Protein 3ERX (pdb70)

Secondary structure (DSSP, 8-state):
-EEEEEEEEEETTEEEEEESSEEEE-TTEEEEEEESSTT---EE-TTSS-TTPPP-BPPTT--EEEEE-S-EEEEEE-GGGTTTT-EEEEEESSS-TTHHHHHH----HHHHHHHHHHHTT--/-EEEEEEEEEETTEEEEEESSEEEE-TTEEEEEE-SSSS---EE-TTS--TTPPP-BPPTTS-EEEEE-S-EEEEEE-TTTTTTT-EEEEEESSS-TTHHHHHH----HHHHHHHHHHHTT--

Radius of gyration: 17.87 Å; Cα contacts (8 Å, |Δi|>4): 656; chains: 2; bounding box: 42×33×46 Å

CATH classification: 2.60.40.420

Foldseek 3Di:
DEEEWEFDCADPVGGGEIVVQEAEAAAFYKYKYAYPDWDWWKWWPVLFDDPPDDTDTDDTHDIDIDHRRDAAKIKMATVVCQLVQHIGIYGYDADHPCLVSLLDPDGHPSVNVSSVVRSVPHD/DEAEWEQDCADPVGGGEIVVQEAEAAAFYKYKYADPDWDWWKWWPVLFDDPPDDTDTDDTRDMDIDHHHDFAKTKIATVVCQLVQHIGIYGYDADHPCLVSLQPPDGHPSVNVSSVVRSVPHD

B-factor: mean 14.03, std 8.59, range [5.2, 58.55]

Organism: Paracoccus pantotrophus (NCBI:txid82367)

Sequence (246 aa):
ATHEVHMMLNKKGESGAMVFEPAFVRAEPGDVIINFVPTDKSHNVEAIKEEILPEGVESSFKSKKINESYTLTVTEPGLYGVKCTPHFGMMGMVGLVQVGDAPENLDAAKKTAKMPKKKARERMDAELAQVNATHEVHMLNKKGESGAMVFEPAFVRAEPGDVINFVPTDKKSHNVEAIKKEILPEGVESFKSKINEESYTLTVTEPGLYGVKCTPHFGMGMVGLVQVGDAPENLDAAKTAKKMPKKKKARERMDAELAQVN

Solvent-accessible surface area: 11509 Å² total; per-residue (Å²): 96,93,20,78,4,70,1,24,58,137,21,44,30,12,34,36,8,2,44,51,36,13,1,44,2,89,68,49,11,36,0,32,1,38,31,75,48,167,45,0,2,0,22,1,8,141,113,0,23,13,162,78,34,146,48,19,130,11,141,81,79,84,68,59,84,14,75,0,85,67,77,6,0,2,0,1,42,0,52,75,20,37,49,93,0,0,4,2,2,2,0,0,6,105,76,18,177,24,55,107,42,0,103,102,8,187,31,47,159,91,0,44,81,26,0,72,10,10,9,56,44,36,99,94,103,21,84,4,61,0,23,67,117,13,38,31,14,58,44,8,2,45,51,33,11,2,56,2,88,71,54,11,39,0,45,2,42,40,69,40,151,47,0,2,0,23,1,8,142,125,0,24,11,141,80,34,150,55,20,131,12,160,76,57,99,74,58,72,9,78,0,86,68,75,3,0,1,0,2,40,0,53,68,16,39,47,104,1,0,4,2,2,2,0,0,6,104,80,21,148,20,52,102,40,0,109,104,11,196,32,49,169,95,0,43,89,27,0,72,9,10,17,59,41,34,100

InterPro domains:
  IPR000923 Blue (type 1) copper domain [PF00127] (28-114)
  IPR001235 Blue (type 1) copper protein, plastocyanin-type [PR00156] (46-59)
  IPR001235 Blue (type 1) copper protein, plastocyanin-type [PR00156] (60-75)
  IPR001235 Blue (type 1) copper protein, plastocyanin-type [PR00156] (92-106)
  IPR002386 Amicyanin/Pseudoazurin [PR00155] (24-39)
  IPR002386 Amicyanin/Pseudoazurin [PR00155] (40-59)
  IPR002386 Amicyanin/Pseudoazurin [PR00155] (60-75)
  IPR002386 Amicyanin/Pseudoazurin [PR00155] (81-96)
  IPR002386 Amicyanin/Pseudoazurin [PR00155] (97-112)
  IPR008972 Cupredoxin [G3DSA:2.60.40.420] (23-145)
  IPR008972 Cupredoxin [SSF49503] (24-139)
  IPR012745 Pseudoazurin [TIGR02375] (29-144)
  IPR012745 Pseudoazurin [cd04218] (24-141)
  IPR028871 Blue (type 1) copper protein, binding site [PS00196] (94-108)

Structure (mmCIF, N/CA/C/O backbone):
data_3ERX
#
_entry.id   3ERX
#
_cell.length_a   108.823
_cell.length_b   56.993
_cell.length_c   67.982
_cell.angle_alpha   90.00
_cell.angle_beta   126.22
_cell.angle_gamma   90.00
#
_symmetry.space_group_name_H-M   'C 1 2 1'
#
loop_
_entity.id
_entity.type
_entity.pdbx_description
1 polymer Pseudoazurin
2 non-polymer 'COPPER (II) ION'
3 non-polymer 'SULFATE ION'
4 water water
#
loop_
_atom_site.group_PDB
_atom_site.id
_atom_site.type_symbol
_atom_site.label_atom_id
_atom_site.label_alt_id
_atom_site.label_comp_id
_atom_site.label_asym_id
_atom_site.label_entity_id
_atom_site.label_seq_id
_atom_site.pdbx_PDB_ins_code
_atom_site.Cartn_x
_atom_site.Cartn_y
_atom_site.Cartn_z
_atom_site.occupancy
_atom_site.B_iso_or_equiv
_atom_site.auth_seq_id
_atom_site.auth_comp_id
_atom_site.auth_asym_id
_atom_site.auth_atom_id
_atom_site.pdbx_PDB_model_num
ATOM 1 N N . ALA A 1 1 ? -9.953 14.501 22.228 1.00 11.99 1 ALA A N 1
ATOM 2 C CA . ALA A 1 1 ? -10.912 15.499 22.774 1.00 11.14 1 ALA A CA 1
ATOM 3 C C . ALA A 1 1 ? -10.521 16.897 22.335 1.00 10.75 1 ALA A C 1
ATOM 4 O O . ALA A 1 1 ? -9.351 17.175 22.090 1.00 10.84 1 ALA A O 1
ATOM 6 N N . THR A 1 2 ? -11.522 17.772 22.236 1.00 9.99 2 THR A N 1
ATOM 7 C CA . THR A 1 2 ? -11.319 19.158 21.838 1.00 9.77 2 THR A CA 1
ATOM 8 C C . THR A 1 2 ? -11.646 20.093 23.003 1.00 9.76 2 THR A C 1
ATOM 9 O O . THR A 1 2 ? -12.596 19.861 23.755 1.00 11.10 2 THR A O 1
ATOM 13 N N . HIS A 1 3 ? -10.836 21.135 23.155 1.00 8.77 3 HIS A N 1
ATOM 14 C CA . HIS A 1 3 ? -10.940 22.075 24.270 1.00 8.52 3 HIS A CA 1
ATOM 15 C C . HIS A 1 3 ? -11.017 23.477 23.699 1.00 9.24 3 HIS A C 1
ATOM 16 O O . HIS A 1 3 ? -10.455 23.724 22.637 1.00 10.62 3 HIS A O 1
ATOM 23 N N . GLU A 1 4 ? -11.708 24.384 24.390 1.00 8.89 4 GLU A N 1
ATOM 24 C CA . GLU A 1 4 ? -11.781 25.785 23.956 1.00 8.68 4 GLU A CA 1
ATOM 25 C C . GLU A 1 4 ? -11.245 26.749 25.007 1.00 8.46 4 GLU A C 1
ATOM 26 O O . GLU A 1 4 ? -11.585 26.669 26.191 1.00 8.08 4 GLU A O 1
ATOM 32 N N . VAL A 1 5 ? -10.419 27.676 24.543 1.00 7.89 5 VAL A N 1
ATOM 33 C CA . VAL A 1 5 ? -9.920 28.761 25.376 1.00 7.57 5 VAL A CA 1
ATOM 34 C C . VAL A 1 5 ? -10.350 30.085 24.735 1.00 7.40 5 VAL A C 1
ATOM 35 O O . VAL A 1 5 ? -10.108 30.299 23.551 1.00 7.94 5 VAL A O 1
ATOM 39 N N . HIS A 1 6 ? -10.992 30.957 25.509 1.00 7.24 6 HIS A N 1
ATOM 40 C CA . HIS A 1 6 ? -11.393 32.274 25.018 1.00 8.08 6 HIS A CA 1
ATOM 41 C C . HIS A 1 6 ? -10.347 33.345 25.311 1.00 7.14 6 HIS A C 1
ATOM 42 O O . HIS A 1 6 ? -9.685 33.304 26.356 1.00 6.85 6 HIS A O 1
ATOM 49 N N . MET A 1 7 ? -10.197 34.283 24.372 1.00 7.54 7 MET A N 1
ATOM 50 C CA A MET A 1 7 ? -9.388 35.488 24.611 0.50 8.11 7 MET A CA 1
ATOM 51 C CA B MET A 1 7 ? -9.384 35.484 24.586 0.50 7.36 7 MET A CA 1
ATOM 52 C C . MET A 1 7 ? -10.320 36.657 24.836 1.00 7.78 7 MET A C 1
ATOM 53 O O . MET A 1 7 ? -11.149 36.971 23.977 1.00 8.12 7 MET A O 1
ATOM 62 N N . LEU A 1 8 ? -10.174 37.305 25.993 1.00 7.92 8 LEU A N 1
ATOM 63 C CA . LEU A 1 8 ? -11.107 38.329 26.473 1.00 9.20 8 LEU A CA 1
ATOM 64 C C . LEU A 1 8 ? -10.427 39.595 26.928 1.00 8.29 8 LEU A C 1
ATOM 65 O O . LEU A 1 8 ? -9.382 39.549 27.582 1.00 8.01 8 LEU A O 1
ATOM 70 N N . ASN A 1 9 ? -11.069 40.726 26.659 1.00 7.77 9 ASN A N 1
ATOM 71 C CA . ASN A 1 9 ? -10.683 41.984 27.290 1.00 8.35 9 ASN A CA 1
ATOM 72 C C . ASN A 1 9 ? -10.818 41.971 28.814 1.00 8.86 9 ASN A C 1
ATOM 73 O O . ASN A 1 9 ? -9.940 42.476 29.517 1.00 8.03 9 ASN A O 1
ATOM 78 N N . LYS A 1 10 ? -11.928 41.421 29.315 1.00 9.32 10 LYS A N 1
ATOM 79 C CA A LYS A 1 10 ? -12.255 41.473 30.741 0.50 9.92 10 LYS A CA 1
ATOM 80 C CA B LYS A 1 10 ? -12.253 41.474 30.744 0.50 9.96 10 LYS A CA 1
ATOM 81 C C . LYS A 1 10 ? -13.078 40.253 31.149 1.00 9.89 10 LYS A C 1
ATOM 82 O O . LYS A 1 10 ? -14.178 40.057 30.644 1.00 11.42 10 LYS A O 1
ATOM 93 N N . GLY A 1 11 ? -12.550 39.442 32.061 1.00 8.51 11 GLY A N 1
ATOM 94 C CA . GLY A 1 11 ? -13.292 38.312 32.625 1.00 8.21 11 GLY A CA 1
ATOM 95 C C . GLY A 1 11 ? -13.280 38.392 34.137 1.00 7.65 11 GLY A C 1
ATOM 96 O O . GLY A 1 11 ? -12.717 39.329 34.720 1.00 7.33 11 GLY A O 1
ATOM 97 N N . GLU A 1 12 ? -13.886 37.397 34.779 1.00 7.09 12 GLU A N 1
ATOM 98 C CA . GLU A 1 12 ? -13.818 37.284 36.235 1.00 7.13 12 GLU A CA 1
ATOM 99 C C . GLU A 1 12 ? -12.368 37.263 36.717 1.00 6.94 12 GLU A C 1
ATOM 100 O O . GLU A 1 12 ? -12.066 37.720 37.830 1.00 6.88 12 GLU A O 1
ATOM 106 N N . SER A 1 13 ? -11.473 36.754 35.865 1.00 6.72 13 SER A N 1
ATOM 107 C CA . SER A 1 13 ? -10.074 36.605 36.240 1.00 6.77 13 SER A CA 1
ATOM 108 C C . SER A 1 13 ? -9.249 37.865 35.986 1.00 6.98 13 SER A C 1
ATOM 109 O O . SER A 1 13 ? -8.062 37.896 36.297 1.00 7.51 13 SER A O 1
ATOM 112 N N . GLY A 1 14 ? -9.889 38.902 35.451 1.00 7.07 14 GLY A N 1
ATOM 113 C CA . GLY A 1 14 ? -9.249 40.206 35.304 1.00 7.62 14 GLY A CA 1
ATOM 114 C C . GLY A 1 14 ? -9.170 40.702 33.874 1.00 7.18 14 GLY A C 1
ATOM 115 O O . GLY A 1 14 ? -9.890 40.222 32.994 1.00 7.80 14 GLY A O 1
ATOM 116 N N . ALA A 1 15 ? -8.283 41.662 33.637 1.00 7.54 15 ALA A N 1
ATOM 117 C CA . ALA A 1 15 ? -8.139 42.267 32.316 1.00 7.49 15 ALA A CA 1
ATOM 118 C C . ALA A 1 15 ? -7.115 41.538 31.449 1.00 7.67 15 ALA A C 1
ATOM 119 O O . ALA A 1 15 ? -6.042 41.162 31.939 1.00 7.94 15 ALA A O 1
ATOM 121 N N . MET A 1 16 ? -7.454 41.366 30.167 1.00 7.44 16 MET A N 1
ATOM 122 C CA . MET A 1 16 ? -6.565 40.782 29.148 1.00 7.35 16 MET A CA 1
ATOM 123 C C . MET A 1 16 ? -6.218 39.358 29.552 1.00 7.28 16 MET A C 1
ATOM 124 O O . MET A 1 16 ? -5.118 39.059 30.040 1.00 7.83 16 MET A O 1
ATOM 129 N N . VAL A 1 17 ? -7.182 38.469 29.360 1.00 6.03 17 VAL A N 1
ATOM 130 C CA . VAL A 1 17 ? -7.058 37.123 29.921 1.00 6.00 17 VAL A CA 1
ATOM 131 C C . VAL A 1 17 ? -7.420 36.018 28.950 1.00 5.72 17 VAL A C 1
ATOM 132 O O . VAL A 1 17 ? -8.262 36.203 28.066 1.00 6.25 17 VAL A O 1
ATOM 136 N N . PHE A 1 18 ? -6.781 34.863 29.130 1.00 5.55 18 PHE A N 1
ATOM 137 C CA . PHE A 1 18 ? -7.240 33.602 28.545 1.00 6.06 18 PHE A CA 1
ATOM 138 C C . PHE A 1 18 ? -8.151 32.947 29.581 1.00 5.96 18 PHE A C 1
ATOM 139 O O . PHE A 1 18 ? -7.760 32.825 30.750 1.00 6.23 18 PHE A O 1
ATOM 147 N N . GLU A 1 19 ? -9.345 32.508 29.176 1.00 6.53 19 GLU A N 1
ATOM 148 C CA . GLU A 1 19 ? -10.239 31.744 30.069 1.00 6.68 19 GLU A CA 1
ATOM 149 C C . GLU A 1 19 ? -10.835 30.559 29.312 1.00 6.55 19 GLU A C 1
ATOM 150 O O . GLU A 1 19 ? -11.431 30.752 28.261 1.00 6.62 19 GLU A O 1
ATOM 156 N N . PRO A 1 20 ? -10.666 29.327 29.820 1.00 6.35 20 PRO A N 1
ATOM 157 C CA . PRO A 1 20 ? -9.895 28.989 31.013 1.00 6.89 20 PRO A CA 1
ATOM 158 C C . PRO A 1 20 ? -8.419 29.261 30.799 1.00 7.18 20 PRO A C 1
ATOM 159 O O . PRO A 1 20 ? -7.919 29.167 29.673 1.00 8.27 20 PRO A O 1
ATOM 163 N N . ALA A 1 21 ? -7.727 29.578 31.883 1.00 7.10 21 ALA A N 1
ATOM 164 C CA . ALA A 1 21 ? -6.317 29.915 31.826 1.00 6.75 21 ALA A CA 1
ATOM 165 C C . ALA A 1 21 ? -5.436 28.672 31.856 1.00 6.48 21 ALA A C 1
ATOM 166 O O . ALA A 1 21 ? -4.243 28.752 31.561 1.00 7.05 21 ALA A O 1
ATOM 168 N N . PHE A 1 22 ? -6.044 27.538 32.211 1.00 6.48 22 PHE A N 1
ATOM 169 C CA . PHE A 1 22 ? -5.384 26.238 32.284 1.00 6.99 22 PHE A CA 1
ATOM 170 C C . PHE A 1 22 ? -6.244 25.194 31.593 1.00 7.32 22 PHE A C 1
ATOM 171 O O . PHE A 1 22 ? -7.445 25.105 31.858 1.00 8.24 22 PHE A O 1
ATOM 179 N N . VAL A 1 23 ? -5.622 24.404 30.725 1.00 7.85 23 VAL A N 1
ATOM 180 C CA . VAL A 1 23 ? -6.283 23.289 30.053 1.00 8.52 23 VAL A CA 1
ATOM 181 C C . VAL A 1 23 ? -5.502 22.022 30.353 1.00 8.61 23 VAL A C 1
ATOM 182 O O . VAL A 1 23 ? -4.276 22.024 30.296 1.00 8.50 23 VAL A O 1
ATOM 186 N N . ARG A 1 24 ? -6.222 20.959 30.692 1.00 8.72 24 ARG A N 1
ATOM 187 C CA . ARG A 1 24 ? -5.637 19.637 30.870 1.00 9.37 24 ARG A CA 1
ATOM 188 C C . ARG A 1 24 ? -6.024 18.769 29.683 1.00 9.42 24 ARG A C 1
ATOM 189 O O . ARG A 1 24 ? -7.203 18.489 29.472 1.00 9.50 24 ARG A O 1
ATOM 197 N N . ALA A 1 25 ? -5.025 18.362 28.904 1.00 9.09 25 ALA A N 1
ATOM 198 C CA . ALA A 1 25 ? -5.271 17.625 27.674 1.00 9.40 25 ALA A CA 1
ATOM 199 C C . ALA A 1 25 ? -4.472 16.329 27.614 1.00 9.80 25 ALA A C 1
ATOM 200 O O . ALA A 1 25 ? -3.615 16.063 28.467 1.00 9.30 25 ALA A O 1
ATOM 202 N N . GLU A 1 26 ? -4.767 15.529 26.595 1.00 10.50 26 GLU A N 1
ATOM 203 C CA . GLU A 1 26 ? -3.993 14.331 26.296 1.00 11.53 26 GLU A CA 1
ATOM 204 C C . GLU A 1 26 ? -3.409 14.431 24.886 1.00 11.71 26 GLU A C 1
ATOM 205 O O . GLU A 1 26 ? -3.959 15.137 24.041 1.00 11.43 26 GLU A O 1
ATOM 211 N N . PRO A 1 27 ? -2.288 13.735 24.621 1.00 11.83 27 PRO A N 1
ATOM 212 C CA . PRO A 1 27 ? -1.687 13.789 23.291 1.00 11.89 27 PRO A CA 1
ATOM 213 C C . PRO A 1 27 ? -2.706 13.491 22.195 1.00 12.31 27 PRO A C 1
ATOM 214 O O . PRO A 1 27 ? -3.474 12.527 22.296 1.00 12.92 27 PRO A O 1
ATOM 218 N N . GLY A 1 28 ? -2.725 14.338 21.173 1.00 12.05 28 GLY A N 1
ATOM 219 C CA . GLY A 1 28 ? -3.664 14.186 20.073 1.00 11.87 28 GLY A CA 1
ATOM 220 C C . GLY A 1 28 ? -4.889 15.071 20.202 1.00 11.50 28 GLY A C 1
ATOM 221 O O . GLY A 1 28 ? -5.667 15.195 19.255 1.00 12.54 28 GLY A O 1
ATOM 222 N N . ASP A 1 29 ? -5.061 15.688 21.374 1.00 11.07 29 ASP A N 1
ATOM 223 C CA . ASP A 1 29 ? -6.171 16.619 21.596 1.00 11.07 29 ASP A CA 1
ATOM 224 C C . ASP A 1 29 ? -6.020 17.883 20.762 1.00 10.64 29 ASP A C 1
ATOM 225 O O . ASP A 1 29 ? -4.936 18.192 20.250 1.00 10.61 29 ASP A O 1
ATOM 230 N N . VAL A 1 30 ? -7.134 18.596 20.629 1.00 10.33 30 VAL A N 1
ATOM 231 C CA . VAL A 1 30 ? -7.195 19.844 19.891 1.00 10.29 30 VAL A CA 1
ATOM 232 C C . VAL A 1 30 ? -7.577 20.946 20.871 1.00 9.65 30 VAL A C 1
ATOM 233 O O . VAL A 1 30 ? -8.462 20.744 21.702 1.00 9.75 30 VAL A O 1
ATOM 237 N N . ILE A 1 31 ? -6.883 22.083 20.784 1.00 9.23 31 ILE A N 1
ATOM 238 C CA A ILE A 1 31 ? -7.269 23.263 21.546 0.50 9.03 31 ILE A CA 1
ATOM 239 C CA B ILE A 1 31 ? -7.221 23.281 21.551 0.50 8.79 31 ILE A CA 1
ATOM 240 C C . ILE A 1 31 ? -7.622 24.386 20.582 1.00 8.29 31 ILE A C 1
ATOM 241 O O . ILE A 1 31 ? -6.827 24.761 19.720 1.00 8.77 31 ILE A O 1
ATOM 250 N N . ASN A 1 32 ? -8.838 24.909 20.724 1.00 7.83 32 ASN A N 1
ATOM 251 C CA . ASN A 1 32 ? -9.277 26.038 19.913 1.00 7.32 32 ASN A CA 1
ATOM 252 C C . ASN A 1 32 ? -9.158 27.315 20.729 1.00 7.17 32 ASN A C 1
ATOM 253 O O . ASN A 1 32 ? -9.792 27.42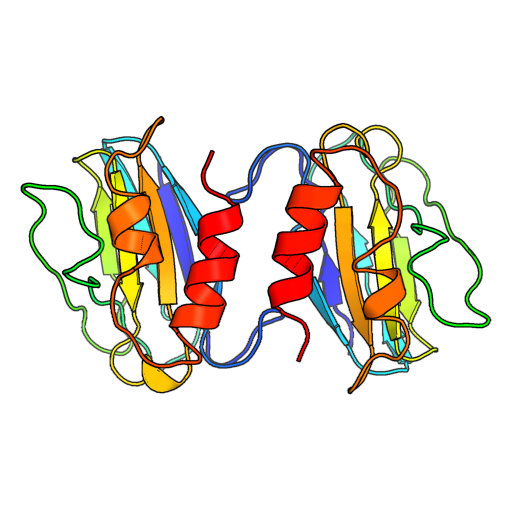7 21.787 1.00 7.49 32 ASN A O 1
ATOM 258 N N . PHE A 1 33 ? -8.353 28.265 20.254 1.00 6.92 33 PHE A N 1
ATOM 259 C CA . PHE A 1 33 ? -8.194 29.565 20.922 1.00 6.63 33 PHE A CA 1
ATOM 260 C C . PHE A 1 33 ? -9.045 30.547 20.156 1.00 7.01 33 PHE A C 1
ATOM 261 O O . PHE A 1 33 ? -8.776 30.828 18.981 1.00 7.34 33 PHE A O 1
ATOM 269 N N . VAL A 1 34 ? -10.083 31.050 20.820 1.00 6.48 34 VAL A N 1
ATOM 270 C CA . VAL A 1 34 ? -11.142 31.776 20.121 1.00 7.38 34 VAL A CA 1
ATOM 271 C C . VAL A 1 34 ? -11.374 33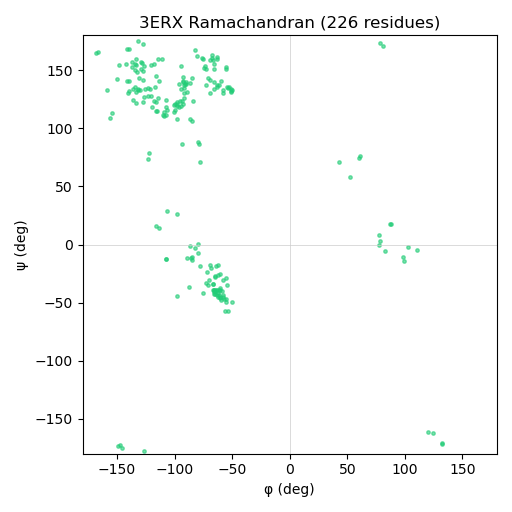.140 20.759 1.00 7.67 34 VAL A C 1
ATOM 272 O O . VAL A 1 34 ? -11.657 33.238 21.952 1.00 7.58 34 VAL A O 1
ATOM 276 N N . PRO A 1 35 ? -11.252 34.213 19.966 1.00 7.70 35 PRO A N 1
ATOM 277 C CA . PRO A 1 35 ? -11.555 35.529 20.535 1.00 8.09 35 PRO A CA 1
ATOM 278 C C . PRO A 1 35 ? -13.005 35.723 20.983 1.00 8.02 35 PRO A C 1
ATOM 279 O O . PRO A 1 35 ? -13.941 35.361 20.261 1.00 7.81 35 PRO A O 1
ATOM 283 N N . THR A 1 36 ? -13.182 36.304 22.162 1.00 7.65 36 THR A N 1
ATOM 284 C CA . THR A 1 36 ? -14.474 36.821 22.600 1.00 8.29 36 THR A CA 1
ATOM 285 C C . THR A 1 36 ? -14.632 38.260 22.108 1.00 8.43 36 THR A C 1
ATOM 286 O O . THR A 1 36 ? -15.727 38.680 21.727 1.00 8.07 36 THR A O 1
ATOM 290 N N . ASP A 1 37 ? -13.516 38.988 22.124 1.00 8.44 37 ASP A N 1
ATOM 291 C CA . ASP A 1 37 ? -13.444 40.394 21.713 1.00 8.67 37 ASP A CA 1
ATOM 292 C C . ASP A 1 37 ? -12.303 40.552 20.718 1.00 8.92 37 ASP A C 1
ATOM 293 O O . ASP A 1 37 ? -11.356 39.751 20.714 1.00 8.99 37 ASP A O 1
ATOM 298 N N . LYS A 1 38 ? -12.372 41.597 19.896 1.00 8.87 38 LYS A N 1
ATOM 299 C CA . LYS A 1 38 ? -11.270 41.917 18.999 1.00 9.11 38 LYS A CA 1
ATOM 300 C C . LYS A 1 38 ? -10.034 42.349 19.795 1.00 8.89 38 LYS A C 1
ATOM 301 O O . LYS A 1 38 ? -10.144 42.735 20.966 1.00 8.88 38 LYS A O 1
ATOM 307 N N . SER A 1 39 ? -8.877 42.233 19.141 1.00 8.83 39 SER A N 1
ATOM 308 C CA . SER A 1 39 ? -7.568 42.775 19.570 1.00 9.15 39 SER A CA 1
ATOM 309 C C . SER A 1 39 ? -6.539 41.720 19.993 1.00 8.91 39 SER A C 1
ATOM 310 O O . SER A 1 39 ? -5.380 42.063 20.251 1.00 9.34 39 SER A O 1
ATOM 313 N N . HIS A 1 40 ? -6.954 40.449 20.031 1.00 8.47 40 HIS A N 1
ATOM 314 C CA . HIS A 1 40 ? -6.146 39.369 20.608 1.00 8.07 40 HIS A CA 1
ATOM 315 C C . HIS A 1 40 ? -5.626 38.367 19.589 1.00 8.44 40 HIS A C 1
ATOM 316 O O . HIS A 1 40 ? -6.171 38.235 18.491 1.00 8.72 40 HIS A O 1
ATOM 323 N N . ASN A 1 41 ? -4.575 37.651 19.981 1.00 8.69 41 ASN A N 1
ATOM 324 C CA . ASN A 1 41 ? -4.121 36.478 19.249 1.00 8.44 41 ASN A CA 1
ATOM 325 C C . ASN A 1 41 ? -3.543 35.467 20.241 1.00 8.46 41 ASN A C 1
ATOM 326 O O . ASN A 1 41 ? -3.646 35.655 21.460 1.00 8.70 41 ASN A O 1
ATOM 331 N N . VAL A 1 42 ? -2.944 34.401 19.715 1.00 8.19 42 VAL A N 1
ATOM 332 C CA . VAL A 1 42 ? -2.254 33.428 20.549 1.00 8.31 42 VAL A CA 1
ATOM 333 C C . VAL A 1 42 ? -0.914 33.114 19.915 1.00 8.35 42 VAL A C 1
ATOM 334 O O . VAL A 1 42 ? -0.797 32.959 18.694 1.00 8.54 42 VAL A O 1
ATOM 338 N N . GLU A 1 43 ? 0.104 33.082 20.767 1.00 8.47 43 GLU A N 1
ATOM 339 C CA . GLU A 1 43 ? 1.461 32.814 20.337 1.00 8.95 43 GLU A CA 1
ATOM 340 C C . GLU A 1 43 ? 2.129 31.930 21.390 1.00 8.95 43 GLU A C 1
ATOM 341 O O . GLU A 1 43 ? 1.932 32.121 22.591 1.00 9.40 43 GLU A O 1
ATOM 347 N N . ALA A 1 44 ? 2.922 30.964 20.936 1.00 9.32 44 ALA A N 1
ATOM 348 C CA . ALA A 1 44 ? 3.661 30.099 21.848 1.00 9.16 44 ALA A CA 1
ATOM 349 C C . ALA A 1 44 ? 4.702 30.902 22.620 1.00 9.27 44 ALA A C 1
ATOM 350 O O . ALA A 1 44 ? 5.347 31.786 22.060 1.00 10.08 44 ALA A O 1
ATOM 352 N N . ILE A 1 45 ? 4.852 30.589 23.907 1.00 9.09 45 ILE A N 1
ATOM 353 C CA . ILE A 1 45 ? 5.991 31.040 24.701 1.00 9.27 45 ILE A CA 1
ATOM 354 C C . ILE A 1 45 ? 7.070 29.994 24.452 1.00 9.69 45 ILE A C 1
ATOM 355 O O . ILE A 1 45 ? 6.969 28.853 24.908 1.00 9.86 45 ILE A O 1
ATOM 360 N N . LYS A 1 46 ? 8.087 30.381 23.686 1.00 10.48 46 LYS A N 1
ATOM 361 C CA . LYS A 1 46 ? 9.089 29.431 23.205 1.00 11.32 46 LYS A CA 1
ATOM 362 C C . LYS A 1 46 ? 9.765 28.612 24.301 1.00 11.56 46 LYS A C 1
ATOM 363 O O . LYS A 1 46 ? 10.062 27.425 24.103 1.00 11.21 46 LYS A O 1
ATOM 369 N N . GLU A 1 47 ? 9.973 29.231 25.462 1.00 12.01 47 GLU A N 1
ATOM 370 C CA A GLU A 1 47 ? 10.651 28.558 26.570 0.50 12.36 47 GLU A CA 1
ATOM 371 C CA B GLU A 1 47 ? 10.643 28.564 26.577 0.50 12.05 47 GLU A CA 1
ATOM 372 C C . GLU A 1 47 ? 9.722 27.648 27.383 1.00 12.00 47 GLU A C 1
ATOM 373 O O . GLU A 1 47 ? 10.174 26.957 28.290 1.00 12.23 47 GLU A O 1
ATOM 384 N N . ILE A 1 48 ? 8.426 27.648 27.053 1.00 11.69 48 ILE A N 1
ATOM 385 C CA . ILE A 1 48 ? 7.466 26.712 27.648 1.00 11.41 48 ILE A CA 1
ATOM 386 C C . ILE A 1 48 ? 6.786 25.904 26.528 1.00 11.45 48 ILE A C 1
ATOM 387 O O . ILE A 1 48 ? 5.639 26.147 26.158 1.00 11.10 48 ILE A O 1
ATOM 392 N N . LEU A 1 49 ? 7.537 24.966 25.960 1.00 11.70 49 LEU A N 1
ATOM 393 C CA . LEU A 1 49 ? 7.049 24.110 24.884 1.00 12.08 49 LEU A CA 1
ATOM 394 C C . LEU A 1 49 ? 7.762 22.783 24.963 1.00 11.76 49 LEU A C 1
ATOM 395 O O . LEU A 1 49 ? 8.951 22.749 25.275 1.00 12.31 49 LEU A O 1
ATOM 400 N N . PRO A 1 50 ? 7.049 21.681 24.679 1.00 11.17 50 PRO A N 1
ATOM 401 C CA . PRO A 1 50 ? 7.742 20.391 24.619 1.00 10.83 50 PRO A CA 1
ATOM 402 C C . PRO A 1 50 ? 8.788 20.331 23.510 1.00 11.03 50 PRO A C 1
ATOM 403 O O . PRO A 1 50 ? 8.755 21.121 22.564 1.00 11.06 50 PRO A O 1
ATOM 407 N N . GLU A 1 51 ? 9.726 19.402 23.654 1.00 11.53 51 GLU A N 1
ATOM 408 C CA . GLU A 1 51 ? 10.724 19.136 22.629 1.00 12.34 51 GLU A CA 1
ATOM 409 C C . GLU A 1 51 ? 10.057 18.843 21.294 1.00 12.88 51 GLU A C 1
ATOM 410 O O . GLU A 1 51 ? 9.055 18.127 21.241 1.00 13.30 51 GLU A O 1
ATOM 416 N N . GLY A 1 52 ? 10.593 19.434 20.226 1.00 13.24 52 GLY A N 1
ATOM 417 C CA . GLY A 1 52 ? 10.120 19.169 18.872 1.00 13.67 52 GLY A CA 1
ATOM 418 C C . GLY A 1 52 ? 8.891 19.945 18.425 1.00 13.88 52 GLY A C 1
ATOM 419 O O . GLY A 1 52 ? 8.493 19.853 17.263 1.00 14.63 52 GLY A O 1
ATOM 420 N N . VAL A 1 53 ? 8.282 20.703 19.334 1.00 13.90 53 VAL A N 1
ATOM 421 C CA . VAL A 1 53 ? 7.088 21.479 18.992 1.00 13.82 53 VAL A CA 1
ATOM 422 C C . VAL A 1 53 ? 7.479 22.808 18.360 1.00 14.26 53 VAL A C 1
ATOM 423 O O . VAL A 1 53 ? 8.227 23.595 18.948 1.00 14.60 53 VAL A O 1
ATOM 427 N N . GLU A 1 54 ? 6.970 23.039 17.154 1.00 14.37 54 GLU A N 1
ATOM 428 C CA . GLU A 1 54 ? 7.206 24.282 16.433 1.00 15.36 54 GLU A CA 1
ATOM 429 C C . GLU A 1 54 ? 6.453 25.428 17.087 1.00 14.75 54 GLU A C 1
ATOM 430 O O . GLU A 1 54 ? 5.329 25.251 17.570 1.00 15.45 54 GLU A O 1
ATOM 436 N N . SER A 1 55 ? 7.069 26.609 17.094 1.00 14.90 55 SER A N 1
ATOM 437 C CA A SER A 1 55 ? 6.378 27.799 17.577 0.50 14.29 55 SER A CA 1
ATOM 438 C CA B SER A 1 55 ? 6.397 27.819 17.559 0.50 14.33 55 SER A CA 1
ATOM 439 C C . SER A 1 55 ? 5.216 28.126 16.648 1.00 14.11 55 SER A C 1
ATOM 440 O O . SER A 1 55 ? 5.195 27.723 15.478 1.00 13.73 55 SER A O 1
ATOM 445 N N . PHE A 1 56 ? 4.241 28.839 17.183 1.00 13.19 56 PHE A N 1
ATOM 446 C CA . PHE A 1 56 ? 3.097 29.264 16.403 1.00 12.98 56 PHE A CA 1
ATOM 447 C C . PHE A 1 56 ? 2.692 30.656 16.836 1.00 12.11 56 PHE A C 1
ATOM 448 O O . PHE A 1 56 ? 2.983 31.085 17.958 1.00 11.70 56 PHE A O 1
ATOM 456 N N . LYS A 1 57 ? 2.036 31.365 15.930 1.00 11.75 57 LYS A N 1
ATOM 457 C CA . LYS A 1 57 ? 1.568 32.717 16.188 1.00 11.60 57 LYS A CA 1
ATOM 458 C C . LYS A 1 57 ? 0.376 32.958 15.274 1.00 11.34 57 LYS A C 1
ATOM 459 O O . LYS A 1 57 ? 0.516 32.990 14.046 1.00 11.52 57 LYS A O 1
ATOM 465 N N . SER A 1 58 ? -0.804 33.095 15.868 1.00 10.74 58 SER A N 1
ATOM 466 C CA . SER A 1 58 ? -2.003 33.339 15.083 1.00 10.42 58 SER A CA 1
ATOM 467 C C . SER A 1 58 ? -2.142 34.802 14.690 1.00 10.91 58 SER A C 1
ATOM 468 O O . SER A 1 58 ? -1.519 35.693 15.272 1.00 10.94 58 SER A O 1
ATOM 471 N N . LYS A 1 59 ? -2.984 35.029 13.689 1.00 10.62 59 LYS A N 1
ATOM 472 C CA A LYS A 1 59 ? -3.304 36.373 13.241 0.50 10.89 59 LYS A CA 1
ATOM 473 C CA B LYS A 1 59 ? -3.307 36.375 13.238 0.50 11.17 59 LYS A CA 1
ATOM 474 C C . LYS A 1 59 ? -4.352 36.985 14.168 1.00 10.70 59 LYS A C 1
ATOM 475 O O . LYS A 1 59 ? -5.261 36.296 14.626 1.00 10.52 59 LYS A O 1
ATOM 486 N N . ILE A 1 60 ? -4.219 38.280 14.446 1.00 10.61 60 ILE A N 1
ATOM 487 C CA . ILE A 1 60 ? -5.156 38.975 15.328 1.00 10.48 60 ILE A CA 1
ATOM 488 C C . ILE A 1 60 ? -6.603 38.709 14.894 1.00 10.10 60 ILE A C 1
ATOM 489 O O . ILE A 1 60 ? -6.933 38.784 13.711 1.00 10.43 60 ILE A O 1
ATOM 494 N N . ASN A 1 61 ? -7.443 38.373 15.875 1.00 9.39 61 ASN A N 1
ATOM 495 C CA . ASN A 1 61 ? -8.898 38.147 15.684 1.00 8.84 61 ASN A CA 1
ATOM 496 C C . ASN A 1 61 ? -9.308 36.814 15.065 1.00 8.88 61 ASN A C 1
ATOM 497 O O . ASN A 1 61 ? -10.502 36.574 14.909 1.00 9.13 61 ASN A O 1
ATOM 502 N N . GLU A 1 62 ? -8.347 35.951 14.729 1.00 8.82 62 GLU A N 1
ATOM 503 C CA . GLU A 1 62 ? -8.685 34.639 14.147 1.00 9.49 62 GLU A CA 1
ATOM 504 C C . GLU A 1 62 ? -8.714 33.523 15.193 1.00 9.41 62 GLU A C 1
ATOM 505 O O . GLU A 1 62 ? -7.841 33.440 16.064 1.00 10.91 62 GLU A O 1
ATOM 511 N N . SER A 1 63 ? -9.704 32.643 15.097 1.00 8.86 63 SER A N 1
ATOM 512 C CA . SER A 1 63 ? -9.685 31.389 15.849 1.00 8.91 63 SER A CA 1
ATOM 513 C C . SER A 1 63 ? -8.473 30.584 15.402 1.00 8.96 63 SER A C 1
ATOM 514 O O . SER A 1 63 ? -8.173 30.523 14.206 1.00 9.83 63 SER A O 1
ATOM 517 N N . TYR A 1 64 ? -7.769 29.992 16.365 1.00 8.79 64 TYR A N 1
ATOM 518 C CA . TYR A 1 64 ? -6.580 29.194 16.072 1.00 8.94 64 TYR A CA 1
ATOM 519 C C . TYR A 1 64 ? -6.765 27.786 16.636 1.00 8.55 64 TYR A C 1
ATOM 520 O O . TYR A 1 64 ? -7.071 27.627 17.814 1.00 8.64 64 TYR A O 1
ATOM 529 N N . THR A 1 65 ? -6.562 26.779 15.790 1.00 8.48 65 THR A N 1
ATOM 530 C CA . THR A 1 65 ? -6.779 25.376 16.142 1.00 8.63 65 THR A CA 1
ATOM 531 C C . THR A 1 65 ? -5.421 24.697 16.284 1.00 9.42 65 THR A C 1
ATOM 532 O O . THR A 1 65 ? -4.695 24.528 15.300 1.00 9.68 65 THR A O 1
ATOM 536 N N . LEU A 1 66 ? -5.087 24.338 17.523 1.00 9.51 66 LEU A N 1
ATOM 537 C CA . LEU A 1 66 ? -3.799 23.726 17.854 1.00 10.71 66 LEU A CA 1
ATOM 538 C C . LEU A 1 66 ? -3.978 22.249 18.176 1.00 10.98 66 LEU A C 1
ATOM 539 O O . LEU A 1 66 ? -4.766 21.892 19.039 1.00 11.46 66 LEU A O 1
ATOM 544 N N . THR A 1 67 ? -3.253 21.388 17.472 1.00 10.85 67 THR A N 1
ATOM 545 C CA . THR A 1 67 ? -3.228 19.976 17.828 1.00 11.37 67 THR A CA 1
ATOM 546 C C . THR A 1 67 ? -2.019 19.758 18.722 1.00 11.80 67 THR A C 1
ATOM 547 O O . THR A 1 67 ? -0.890 20.022 18.319 1.00 11.79 67 THR A O 1
ATOM 551 N N . VAL A 1 68 ? -2.269 19.310 19.947 1.00 11.65 68 VAL A N 1
ATOM 552 C CA . VAL A 1 68 ? -1.178 19.053 20.886 1.00 12.43 68 VAL A CA 1
ATOM 553 C C . VAL A 1 68 ? -0.751 17.599 20.805 1.00 13.39 68 VAL A C 1
ATOM 554 O O . VAL A 1 68 ? -1.230 16.748 21.549 1.00 14.48 68 VAL A O 1
ATOM 558 N N . THR A 1 69 ? 0.154 17.326 19.871 1.00 14.00 69 THR A N 1
ATOM 559 C CA . THR A 1 69 ? 0.627 15.973 19.618 1.00 14.67 69 THR A CA 1
ATOM 560 C C . THR A 1 69 ? 1.604 15.524 20.709 1.00 14.37 69 THR A C 1
ATOM 561 O O . THR A 1 69 ? 1.537 14.385 21.182 1.00 15.15 69 THR A O 1
ATOM 565 N N . GLU A 1 70 ? 2.494 16.429 21.117 1.00 13.71 70 GLU A N 1
ATOM 566 C CA . GLU A 1 70 ? 3.548 16.117 22.085 1.00 13.40 70 GLU A CA 1
ATOM 567 C C . GLU A 1 70 ? 3.134 16.347 23.536 1.00 13.01 70 GLU A C 1
ATOM 568 O O . GLU A 1 70 ? 2.450 17.332 23.837 1.00 13.17 70 GLU A O 1
ATOM 574 N N . PRO A 1 71 ? 3.541 15.441 24.441 1.00 12.52 71 PRO A N 1
ATOM 575 C CA . PRO A 1 71 ? 3.255 15.661 25.854 1.00 12.52 71 PRO A CA 1
ATOM 576 C C . PRO A 1 71 ? 4.139 16.739 26.480 1.00 12.16 71 PRO A C 1
ATOM 577 O O . PRO A 1 71 ? 5.274 16.958 26.037 1.00 12.85 71 PRO A O 1
ATOM 581 N N . GLY A 1 72 ? 3.609 17.403 27.502 1.00 11.20 72 GLY A N 1
ATOM 582 C CA . GLY A 1 72 ? 4.356 18.407 28.254 1.00 10.67 72 GLY A CA 1
ATOM 583 C C . GLY A 1 72 ? 3.538 19.669 28.435 1.00 9.64 72 GLY A C 1
ATOM 584 O O . GLY A 1 72 ? 2.341 19.701 28.130 1.00 10.47 72 GLY A O 1
ATOM 585 N N . LEU A 1 73 ? 4.186 20.707 28.946 1.00 8.98 73 LEU A N 1
ATOM 586 C CA . LEU A 1 73 ? 3.535 21.997 29.135 1.00 9.46 73 LEU A CA 1
ATOM 587 C C . LEU A 1 73 ? 3.724 22.911 27.935 1.00 9.10 73 LEU A C 1
ATOM 588 O O . LEU A 1 73 ? 4.832 23.042 27.405 1.00 9.39 73 LEU A O 1
ATOM 593 N N . TYR A 1 74 ? 2.625 23.542 27.522 1.00 8.72 74 TYR A N 1
ATOM 594 C CA . TYR A 1 74 ? 2.630 24.554 26.468 1.00 8.53 74 TYR A CA 1
ATOM 595 C C . TYR A 1 74 ? 2.186 25.867 27.097 1.00 8.27 74 TYR A C 1
ATOM 596 O O . TYR A 1 74 ? 1.029 26.001 27.537 1.00 8.53 74 TYR A O 1
ATOM 605 N N . GLY A 1 75 ? 3.085 26.841 27.128 1.00 7.73 75 GLY A N 1
ATOM 606 C CA . GLY A 1 75 ? 2.711 28.192 27.523 1.00 7.85 75 GLY A CA 1
ATOM 607 C C . GLY A 1 75 ? 2.308 29.003 26.310 1.00 7.28 75 GLY A C 1
ATOM 608 O O . GLY A 1 75 ? 2.942 28.912 25.259 1.00 7.93 75 GLY A O 1
ATOM 609 N N . VAL A 1 76 ? 1.245 29.787 26.456 1.00 7.37 76 VAL A N 1
ATOM 610 C CA . VAL A 1 76 ? 0.832 30.695 25.392 1.00 7.54 76 VAL A CA 1
ATOM 611 C C . VAL A 1 76 ? 0.683 32.120 25.906 1.00 7.01 76 VAL A C 1
ATOM 612 O O . VAL A 1 76 ? 0.442 32.361 27.088 1.00 7.14 76 VAL A O 1
ATOM 616 N N . LYS A 1 77 ? 0.854 33.065 24.987 1.00 7.41 77 LYS A N 1
ATOM 617 C CA . LYS A 1 77 ? 0.672 34.480 25.266 1.00 8.00 77 LYS A CA 1
ATOM 618 C C . LYS A 1 77 ? -0.163 35.108 24.165 1.00 7.92 77 LYS A C 1
ATOM 619 O O . LYS A 1 77 ? -0.262 34.564 23.062 1.00 8.02 77 LYS A O 1
ATOM 625 N N . CYS A 1 78 ? -0.762 36.249 24.473 1.00 8.00 78 CYS A N 1
ATOM 626 C CA . CYS A 1 78 ? -1.294 37.128 23.456 1.00 8.66 78 CYS A CA 1
ATOM 627 C C . CYS A 1 78 ? -0.208 38.160 23.176 1.00 9.03 78 CYS A C 1
ATOM 628 O O . CYS A 1 78 ? 0.269 38.827 24.099 1.00 9.03 78 CYS A O 1
ATOM 631 N N . THR A 1 79 ? 0.205 38.265 21.915 1.00 9.37 79 THR A N 1
ATOM 632 C CA . THR A 1 79 ? 1.367 39.082 21.551 1.00 10.12 79 THR A CA 1
ATOM 633 C C . THR A 1 79 ? 1.285 40.533 22.062 1.00 10.19 79 THR A C 1
ATOM 634 O O . THR A 1 79 ? 2.184 40.981 22.773 1.00 10.93 79 THR A O 1
ATOM 638 N N . PRO A 1 80 ? 0.220 41.280 21.701 1.00 10.23 80 PRO A N 1
ATOM 639 C CA . PRO A 1 80 ? 0.185 42.665 22.181 1.00 10.50 80 PRO A CA 1
ATOM 640 C C . PRO A 1 80 ? -0.031 42.836 23.683 1.00 10.39 80 PRO A C 1
ATOM 641 O O . PRO A 1 80 ? 0.255 43.908 24.208 1.00 10.89 80 PRO A O 1
ATOM 645 N N . HIS A 1 81 ? -0.512 41.796 24.364 1.00 9.90 81 HIS A N 1
ATOM 646 C CA . HIS A 1 81 ? -0.906 41.932 25.771 1.00 9.57 81 HIS A CA 1
ATOM 647 C C . HIS A 1 81 ? -0.086 41.095 26.734 1.00 9.22 81 HIS A C 1
ATOM 648 O O . HIS A 1 81 ? -0.483 40.890 27.883 1.00 9.36 81 HIS A O 1
ATOM 655 N N . PHE A 1 82 ? 1.058 40.618 26.260 1.00 9.31 82 PHE A N 1
ATOM 656 C CA . PHE A 1 82 ? 1.986 39.823 27.067 1.00 9.35 82 PHE A CA 1
ATOM 657 C C . PHE A 1 82 ? 2.390 40.568 28.336 1.00 9.63 82 PHE A C 1
ATOM 658 O O . PHE A 1 82 ? 2.343 40.003 29.425 1.00 9.75 82 PHE A O 1
ATOM 666 N N . GLY A 1 83 ? 2.750 41.839 28.194 1.00 10.12 83 GLY A N 1
ATOM 667 C CA . GLY A 1 83 ? 3.112 42.685 29.337 1.00 10.35 83 GLY A CA 1
ATOM 668 C C . GLY A 1 83 ? 1.952 42.922 30.290 1.00 10.29 83 GLY A C 1
ATOM 669 O O . GLY A 1 83 ? 2.157 43.157 31.479 1.00 10.78 83 GLY A O 1
ATOM 670 N N . MET A 1 84 ? 0.729 42.858 29.764 1.00 10.21 84 MET A N 1
ATOM 671 C CA A MET A 1 84 ? -0.452 42.993 30.614 0.50 10.34 84 MET A CA 1
ATOM 672 C CA B MET A 1 84 ? -0.492 42.975 30.563 0.50 10.69 84 MET A CA 1
ATOM 673 C C . MET A 1 84 ? -0.824 41.660 31.273 1.00 10.15 84 MET A C 1
ATOM 674 O O . MET A 1 84 ? -1.824 41.561 31.991 1.00 10.72 84 MET A O 1
ATOM 683 N N . GLY A 1 85 ? 0.011 40.648 31.046 1.00 9.52 85 GLY A N 1
ATOM 684 C CA . GLY A 1 85 ? -0.134 39.353 31.701 1.00 8.83 85 GLY A CA 1
ATOM 685 C C . GLY A 1 85 ? -1.060 38.366 31.007 1.00 8.21 85 GLY A C 1
ATOM 686 O O . GLY A 1 85 ? -1.496 37.398 31.628 1.00 7.71 85 GLY A O 1
ATOM 687 N N . MET A 1 86 ? -1.358 38.592 29.727 1.00 7.86 86 MET A N 1
ATOM 688 C CA . MET A 1 86 ? -2.272 37.708 28.998 1.00 7.70 86 MET A CA 1
ATOM 689 C C . MET A 1 86 ? -1.548 36.434 28.552 1.00 7.14 86 MET A C 1
ATOM 690 O O . MET A 1 86 ? -0.981 36.381 27.443 1.00 7.68 86 MET A O 1
ATOM 695 N N . VAL A 1 87 ? -1.557 35.432 29.439 1.00 6.91 87 VAL A N 1
ATOM 696 C CA . VAL A 1 87 ? -0.891 34.145 29.242 1.00 7.02 87 VAL A CA 1
ATOM 697 C C . VAL A 1 87 ? -1.783 32.990 29.683 1.00 6.23 87 VAL A C 1
ATOM 698 O O . VAL A 1 87 ? -2.653 33.145 30.551 1.00 6.56 87 VAL A O 1
ATOM 702 N N . GLY A 1 88 ? -1.558 31.838 29.066 1.00 6.17 88 GLY A N 1
ATOM 703 C CA . GLY A 1 88 ? -2.292 30.632 29.399 1.00 6.08 88 GLY A CA 1
ATOM 704 C C . GLY A 1 88 ? -1.375 29.432 29.411 1.00 6.20 88 GLY A C 1
ATOM 705 O O . GLY A 1 88 ? -0.234 29.499 28.955 1.00 6.38 88 GLY A O 1
ATOM 706 N N . LEU A 1 89 ? -1.882 28.324 29.931 1.00 6.37 89 LEU A N 1
ATOM 707 C CA . LEU A 1 89 ? -1.084 27.131 30.081 1.00 6.80 89 LEU A CA 1
ATOM 708 C C . LEU A 1 89 ? -1.876 25.883 29.726 1.00 7.15 89 LEU A C 1
ATOM 709 O O . LEU A 1 89 ? -3.022 25.719 30.175 1.00 7.60 89 LEU A O 1
ATOM 714 N N . VAL A 1 90 ? -1.273 25.022 28.912 1.00 7.81 90 VAL A N 1
ATOM 715 C CA . VAL A 1 90 ? -1.866 23.737 28.582 1.00 8.85 90 VAL A CA 1
ATOM 716 C C . VAL A 1 90 ? -0.939 22.627 29.084 1.00 8.89 90 VAL A C 1
ATOM 717 O O . VAL A 1 90 ? 0.235 22.593 28.722 1.00 9.39 90 VAL A O 1
ATOM 721 N N . GLN A 1 91 ? -1.468 21.739 29.924 1.00 8.92 91 GLN A N 1
ATOM 722 C CA . GLN A 1 91 ? -0.751 20.537 30.335 1.00 9.30 91 GLN A CA 1
ATOM 723 C C . GLN A 1 91 ? -1.206 19.361 29.484 1.00 9.83 91 GLN A C 1
ATOM 724 O O . GLN A 1 91 ? -2.387 19.021 29.480 1.00 10.60 91 GLN A O 1
ATOM 730 N N . VAL A 1 92 ? -0.274 18.761 28.751 1.00 9.88 92 VAL A N 1
ATOM 731 C CA . VAL A 1 92 ? -0.609 17.626 27.893 1.00 11.05 92 VAL A CA 1
ATOM 732 C C . VAL A 1 92 ? -0.010 16.348 28.491 1.00 11.58 92 VAL A C 1
ATOM 733 O O . VAL A 1 92 ? 1.214 16.182 28.535 1.00 12.00 92 VAL A O 1
ATOM 737 N N . GLY A 1 93 ? -0.881 15.470 28.985 1.00 12.16 93 GLY A N 1
ATOM 738 C CA . GLY A 1 93 ? -0.453 14.225 29.620 1.00 13.27 93 GLY A CA 1
ATOM 739 C C . GLY A 1 93 ? 0.039 14.409 31.043 1.00 14.14 93 GLY A C 1
ATOM 740 O O . GLY A 1 93 ? 0.175 15.529 31.536 1.00 13.65 93 GLY A O 1
ATOM 741 N N . ASP A 1 94 ? 0.311 13.286 31.705 1.00 15.15 94 ASP A N 1
ATOM 742 C CA . ASP A 1 94 ? 0.802 13.279 33.082 1.00 16.53 94 ASP A CA 1
ATOM 743 C C . ASP A 1 94 ? 2.279 13.674 33.176 1.00 16.67 94 ASP A C 1
ATOM 744 O O . ASP A 1 94 ? 3.020 13.604 32.188 1.00 16.67 94 ASP A O 1
ATOM 749 N N . ALA A 1 95 ? 2.683 14.093 34.377 1.00 17.14 95 ALA A N 1
ATOM 750 C CA . ALA A 1 95 ? 4.084 14.350 34.741 1.00 17.23 95 ALA A CA 1
ATOM 751 C C . ALA A 1 95 ? 4.884 15.094 33.666 1.00 17.23 95 ALA A C 1
ATOM 752 O O . ALA A 1 95 ? 5.757 14.508 33.015 1.00 16.95 95 ALA A O 1
ATOM 754 N N . PRO A 1 96 ? 4.589 16.396 33.474 1.00 17.12 96 PRO A N 1
ATOM 755 C CA . PRO A 1 96 ? 5.272 17.142 32.419 1.00 16.90 96 PRO A CA 1
ATOM 756 C C . PRO A 1 96 ? 6.746 17.357 32.734 1.00 16.64 96 PRO A C 1
ATOM 757 O O . PRO A 1 96 ? 7.097 17.791 33.834 1.00 16.98 96 PRO A O 1
ATOM 761 N N . GLU A 1 97 ? 7.594 17.047 31.762 1.00 16.10 97 GLU A N 1
ATOM 762 C CA . GLU A 1 97 ? 9.040 17.129 31.944 1.00 15.61 97 GLU A CA 1
ATOM 763 C C . GLU A 1 97 ? 9.581 18.547 32.013 1.00 15.27 97 GLU A C 1
ATOM 764 O O . GLU A 1 97 ? 10.659 18.766 32.569 1.00 15.12 97 GLU A O 1
ATOM 770 N N . ASN A 1 98 ? 8.850 19.500 31.440 1.00 14.21 98 ASN A N 1
ATOM 771 C CA . ASN A 1 98 ? 9.307 20.892 31.398 1.00 13.79 98 ASN A CA 1
ATOM 772 C C . ASN A 1 98 ? 8.710 21.790 32.491 1.00 13.82 98 ASN A C 1
ATOM 773 O O . ASN A 1 98 ? 8.629 23.010 32.334 1.00 13.51 98 ASN A O 1
ATOM 778 N N . LEU A 1 99 ? 8.324 21.186 33.614 1.00 13.82 99 LEU A N 1
ATOM 779 C CA . LEU A 1 99 ? 7.793 21.947 34.744 1.00 13.93 99 LEU A CA 1
ATOM 780 C C . LEU A 1 99 ? 8.776 23.017 35.237 1.00 14.16 99 LEU A C 1
ATOM 781 O O . LEU A 1 99 ? 8.389 24.165 35.445 1.00 14.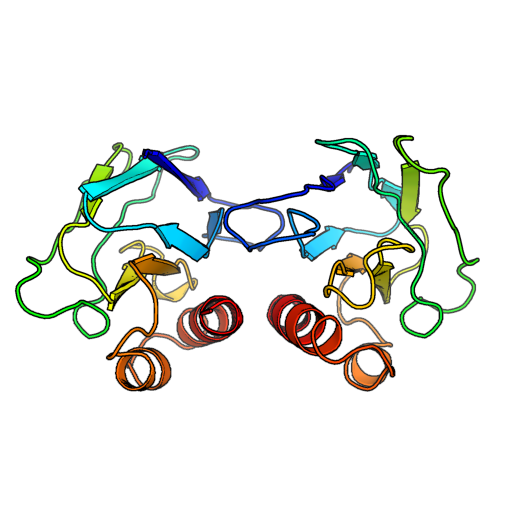07 99 LEU A O 1
ATOM 786 N N . ASP A 1 100 ? 10.042 22.645 35.419 1.00 14.88 100 ASP A N 1
ATOM 787 C CA . ASP A 1 100 ? 11.034 23.609 35.890 1.00 15.01 100 ASP A CA 1
ATOM 788 C C . ASP A 1 100 ? 11.209 24.762 34.913 1.00 14.65 100 ASP A C 1
ATOM 789 O O . ASP A 1 100 ? 11.296 25.922 35.325 1.00 14.57 100 ASP A O 1
ATOM 794 N N . ALA A 1 101 ? 11.241 24.436 33.622 1.00 13.93 101 ALA A N 1
ATOM 795 C CA . ALA A 1 101 ? 11.355 25.438 32.574 1.00 13.77 101 ALA A CA 1
ATOM 796 C C . ALA A 1 101 ? 10.195 26.426 32.664 1.00 13.46 101 ALA A C 1
ATOM 797 O O . ALA A 1 101 ? 10.395 27.631 32.556 1.00 14.27 101 ALA A O 1
ATOM 799 N N . ALA A 1 102 ? 8.985 25.912 32.885 1.00 13.05 102 ALA A N 1
ATOM 800 C CA . ALA A 1 102 ? 7.810 26.764 33.026 1.00 12.74 102 ALA A CA 1
ATOM 801 C C . ALA A 1 102 ? 7.850 27.642 34.277 1.00 12.69 102 ALA A C 1
ATOM 802 O O . ALA A 1 102 ? 7.351 28.768 34.258 1.00 13.11 102 ALA A O 1
ATOM 804 N N . LYS A 1 103 ? 8.441 27.130 35.356 1.00 12.84 103 LYS A N 1
ATOM 805 C CA A LYS A 1 103 ? 8.533 27.894 36.593 0.50 13.19 103 LYS A CA 1
ATOM 806 C CA B LYS A 1 103 ? 8.563 27.874 36.606 0.50 13.00 103 LYS A CA 1
ATOM 807 C C . LYS A 1 103 ? 9.550 29.033 36.484 1.00 13.11 103 LYS A C 1
ATOM 808 O O . LYS A 1 103 ? 9.398 30.062 37.138 1.00 13.29 103 LYS A O 1
ATOM 819 N N . THR A 1 104 ? 10.573 28.856 35.648 1.00 13.80 104 THR A N 1
ATOM 820 C CA . THR A 1 104 ? 11.688 29.814 35.588 1.00 14.37 104 THR A CA 1
ATOM 821 C C . THR A 1 104 ? 11.735 30.699 34.333 1.00 14.42 104 THR A C 1
ATOM 822 O O . THR A 1 104 ? 12.486 31.676 34.294 1.00 14.64 104 THR A O 1
ATOM 826 N N . ALA A 1 105 ? 10.946 30.364 33.315 1.00 14.39 105 ALA A N 1
ATOM 827 C CA . ALA A 1 105 ? 10.951 31.119 32.058 1.00 14.49 105 ALA A CA 1
ATOM 828 C C . ALA A 1 105 ? 10.781 32.616 32.288 1.00 14.39 105 ALA A C 1
ATOM 829 O O . ALA A 1 105 ? 9.886 33.043 33.025 1.00 14.81 105 ALA A O 1
ATOM 831 N N . LYS A 1 106 ? 11.641 33.407 31.653 1.00 14.41 106 LYS A N 1
ATOM 832 C CA . LYS A 1 106 ? 11.567 34.858 31.770 1.00 14.33 106 LYS A CA 1
ATOM 833 C C . LYS A 1 106 ? 10.380 35.413 30.991 1.00 13.91 106 LYS A C 1
ATOM 834 O O . LYS A 1 106 ? 10.092 34.978 29.871 1.00 14.17 106 LYS A O 1
ATOM 840 N N . MET A 1 107 ? 9.686 36.356 31.617 1.00 13.14 107 MET A N 1
ATOM 841 C CA . MET A 1 107 ? 8.508 37.004 31.042 1.00 12.40 107 MET A CA 1
ATOM 842 C C . MET A 1 107 ? 8.169 38.241 31.878 1.00 11.89 107 MET A C 1
ATOM 843 O O . MET A 1 107 ? 8.703 38.405 32.984 1.00 12.08 107 MET A O 1
ATOM 848 N N . PRO A 1 108 ? 7.311 39.134 31.348 1.00 11.33 108 PRO A N 1
ATOM 849 C CA . PRO A 1 108 ? 6.893 40.302 32.128 1.00 11.18 108 PRO A CA 1
ATOM 850 C C . PRO A 1 108 ? 6.292 39.925 33.481 1.00 11.28 108 PRO A C 1
ATOM 851 O O . PRO A 1 108 ? 5.712 38.848 33.630 1.00 11.44 108 PRO A O 1
ATOM 855 N N . LYS A 1 109 ? 6.430 40.818 34.458 1.00 10.60 109 LYS A N 1
ATOM 856 C CA . LYS A 1 109 ? 5.986 40.552 35.827 1.00 11.24 109 LYS A CA 1
ATOM 857 C C . LYS A 1 109 ? 4.552 40.027 35.930 1.00 10.39 109 LYS A C 1
ATOM 858 O O . LYS A 1 109 ? 4.316 39.019 36.595 1.00 10.40 109 LYS A O 1
ATOM 864 N N . LYS A 1 110 ? 3.596 40.684 35.276 1.00 10.20 110 LYS A N 1
ATOM 865 C CA A LYS A 1 110 ? 2.197 40.276 35.393 0.50 10.19 110 LYS A CA 1
ATOM 866 C CA B LYS A 1 110 ? 2.202 40.266 35.406 0.50 10.11 110 LYS A CA 1
ATOM 867 C C . LYS A 1 110 ? 1.967 38.922 34.719 1.00 9.86 110 LYS A C 1
ATOM 868 O O . LYS A 1 110 ? 1.136 38.132 35.163 1.00 10.43 110 LYS A O 1
ATOM 879 N N . ALA A 1 111 ? 2.718 38.660 33.647 1.00 10.06 111 ALA A N 1
ATOM 880 C CA . ALA A 1 111 ? 2.666 37.357 32.987 1.00 9.61 111 ALA A CA 1
ATOM 881 C C . ALA A 1 111 ? 3.180 36.260 33.919 1.00 9.21 111 ALA A C 1
ATOM 882 O O . ALA A 1 111 ? 2.588 35.187 33.996 1.00 8.66 111 ALA A O 1
ATOM 884 N N . ARG A 1 112 ? 4.273 36.534 34.634 1.00 9.21 112 ARG A N 1
ATOM 885 C CA . ARG A 1 112 ? 4.822 35.559 35.567 1.00 9.52 112 ARG A CA 1
ATOM 886 C C . ARG A 1 112 ? 3.837 35.277 36.702 1.00 9.71 112 ARG A C 1
ATOM 887 O O . ARG A 1 112 ? 3.681 34.133 37.124 1.00 10.37 112 ARG A O 1
ATOM 895 N N . GLU A 1 113 ? 3.162 36.316 37.183 1.00 10.14 113 GLU A N 1
ATOM 896 C CA . GLU A 1 113 ? 2.161 36.151 38.236 1.00 10.29 113 GLU A CA 1
ATOM 897 C C . GLU A 1 113 ? 1.035 35.237 37.772 1.00 9.76 113 GLU A C 1
ATOM 898 O O . GLU A 1 113 ? 0.633 34.326 38.491 1.00 9.84 113 GLU A O 1
ATOM 904 N N . ARG A 1 114 ? 0.541 35.475 36.568 1.00 9.46 114 ARG A N 1
ATOM 905 C CA . ARG A 1 114 ? -0.551 34.657 36.055 1.00 9.69 114 ARG A CA 1
ATOM 906 C C . ARG A 1 114 ? -0.120 33.253 35.668 1.00 9.25 114 ARG A C 1
ATOM 907 O O . ARG A 1 114 ? -0.882 32.305 35.841 1.00 9.21 114 ARG A O 1
ATOM 915 N N . MET A 1 115 ? 1.112 33.120 35.183 1.00 8.92 115 MET A N 1
ATOM 916 C CA . MET A 1 115 ? 1.655 31.799 34.894 1.00 8.94 115 MET A CA 1
ATOM 917 C C . MET A 1 115 ? 1.830 30.992 36.186 1.00 8.53 115 MET A C 1
ATOM 918 O O . MET A 1 115 ? 1.529 29.799 36.224 1.00 8.58 115 MET A O 1
ATOM 923 N N . ASP A 1 116 ? 2.304 31.644 37.247 1.00 8.59 116 ASP A N 1
ATOM 924 C CA . ASP A 1 116 ? 2.427 30.982 38.543 1.00 8.82 116 ASP A CA 1
ATOM 925 C C . ASP A 1 116 ? 1.077 30.502 39.051 1.00 8.82 116 ASP A C 1
ATOM 926 O O . ASP A 1 116 ? 0.991 29.420 39.618 1.00 8.57 116 ASP A O 1
ATOM 931 N N . ALA A 1 117 ? 0.018 31.277 38.825 1.00 8.47 117 ALA A N 1
ATOM 932 C CA . ALA A 1 117 ? -1.322 30.840 39.225 1.00 8.72 117 ALA A CA 1
ATOM 933 C C . ALA A 1 117 ? -1.740 29.612 38.415 1.00 8.36 117 ALA A C 1
ATOM 934 O O . ALA A 1 117 ? -2.319 28.668 38.947 1.00 9.34 117 ALA A O 1
ATOM 936 N N . GLU A 1 118 ? -1.453 29.631 37.114 1.00 8.75 118 GLU A N 1
ATOM 937 C CA . GLU A 1 118 ? -1.801 28.519 36.236 1.00 8.50 118 GLU A CA 1
ATOM 938 C C . GLU A 1 118 ? -1.036 27.246 36.594 1.00 8.92 118 GLU A C 1
ATOM 939 O O . GLU A 1 118 ? -1.599 26.145 36.597 1.00 9.15 118 GLU A O 1
ATOM 945 N N . LEU A 1 119 ? 0.240 27.406 36.924 1.00 8.96 119 LEU A N 1
ATOM 946 C CA . LEU A 1 119 ? 1.084 26.276 37.294 1.00 9.23 119 LEU A CA 1
ATOM 947 C C . LEU A 1 119 ? 0.579 25.528 38.523 1.00 9.40 119 LEU A C 1
ATOM 948 O O . LEU A 1 119 ? 0.859 24.343 38.682 1.00 9.74 119 LEU A O 1
ATOM 953 N N . ALA A 1 120 ? -0.179 26.205 39.383 1.00 9.13 120 ALA A N 1
ATOM 954 C CA . ALA A 1 120 ? -0.753 25.547 40.553 1.00 9.08 120 ALA A CA 1
ATOM 955 C C . ALA A 1 120 ? -1.752 24.448 40.185 1.00 9.43 120 ALA A C 1
ATOM 956 O O . ALA A 1 120 ? -2.060 23.590 41.009 1.00 9.90 120 ALA A O 1
ATOM 958 N N . GLN A 1 121 ? -2.263 24.472 38.955 1.00 9.80 121 GLN A N 1
ATOM 959 C CA . GLN A 1 121 ? -3.211 23.454 38.496 1.00 10.07 121 GLN A CA 1
ATOM 960 C C . GLN A 1 121 ? -2.589 22.174 37.952 1.00 10.44 121 GLN A C 1
ATOM 961 O O . GLN A 1 121 ? -3.310 21.199 37.707 1.00 10.69 121 GLN A O 1
ATOM 967 N N . VAL A 1 122 ? -1.275 22.181 37.733 1.00 10.63 122 VAL A N 1
ATOM 968 C CA . VAL A 1 122 ? -0.597 21.035 37.130 1.00 11.08 122 VAL A CA 1
ATOM 969 C C . VAL A 1 122 ? -0.834 19.801 37.993 1.00 11.66 122 VAL A C 1
ATOM 970 O O . VAL A 1 122 ? -0.685 19.862 39.214 1.00 12.14 122 VAL A O 1
ATOM 974 N N . ASN A 1 123 ? -1.248 18.705 37.360 1.00 12.59 123 ASN A N 1
ATOM 975 C CA . ASN A 1 123 ? -1.595 17.483 38.088 1.00 13.42 123 ASN A CA 1
ATOM 976 C C . ASN A 1 123 ? -0.880 16.244 37.563 1.00 13.83 123 ASN A C 1
ATOM 977 O O . ASN A 1 123 ? -1.201 15.120 37.966 1.00 14.12 123 ASN A O 1
ATOM 983 N N . ALA B 1 1 ? -24.443 44.092 39.771 1.00 9.10 1 ALA B N 1
ATOM 984 C CA . ALA B 1 1 ? -24.098 43.141 38.680 1.00 9.06 1 ALA B CA 1
ATOM 985 C C . ALA B 1 1 ? -24.250 41.719 39.138 1.00 8.57 1 ALA B C 1
ATOM 986 O O . ALA B 1 1 ? -24.085 41.409 40.320 1.00 8.88 1 ALA B O 1
ATOM 988 N N . THR B 1 2 ? -24.557 40.856 38.175 1.00 7.47 2 THR B N 1
ATOM 989 C CA . THR B 1 2 ? -24.611 39.419 38.417 1.00 7.63 2 THR B CA 1
ATOM 990 C C . THR B 1 2 ? -23.285 38.740 38.067 1.00 6.92 2 THR B C 1
ATOM 991 O O . THR B 1 2 ? -22.524 39.214 37.201 1.00 7.19 2 THR B O 1
ATOM 995 N N . HIS B 1 3 ? -23.040 37.610 38.723 1.00 6.65 3 HIS B N 1
ATOM 996 C CA . HIS B 1 3 ? -21.911 36.740 38.415 1.00 6.74 3 HIS B CA 1
ATOM 997 C C . HIS B 1 3 ? -22.401 35.301 38.438 1.00 7.06 3 HIS B C 1
ATOM 998 O O . HIS B 1 3 ? -23.384 35.009 39.112 1.00 7.43 3 HIS B O 1
ATOM 1005 N N . GLU B 1 4 ? -21.695 34.412 37.747 1.00 6.81 4 GLU B N 1
ATOM 1006 C CA . GLU B 1 4 ? -22.093 33.005 37.671 1.00 8.05 4 GLU B CA 1
ATOM 1007 C C . GLU B 1 4 ? -20.935 32.077 37.988 1.00 7.43 4 GLU B C 1
ATOM 1008 O O . GLU B 1 4 ? -19.845 32.223 37.431 1.00 7.38 4 GLU B O 1
ATOM 1014 N N . VAL B 1 5 ? -21.206 31.095 38.844 1.00 7.50 5 VAL B N 1
ATOM 1015 C CA . VAL B 1 5 ? -20.246 30.047 39.158 1.00 7.21 5 VAL B CA 1
ATOM 1016 C C . VAL B 1 5 ? -20.912 28.697 38.942 1.00 7.14 5 VAL B C 1
ATOM 1017 O O . VAL B 1 5 ? -21.983 28.449 39.490 1.00 7.79 5 VAL B O 1
ATOM 1021 N N . HIS B 1 6 ? -20.274 27.836 38.155 1.00 6.57 6 HIS B N 1
ATOM 1022 C CA . HIS B 1 6 ? -20.780 26.484 37.900 1.00 6.92 6 HIS B CA 1
ATOM 1023 C C . HIS B 1 6 ? -20.211 25.479 38.875 1.00 7.00 6 HIS B C 1
ATOM 1024 O O . HIS B 1 6 ? -19.013 25.503 39.165 1.00 7.13 6 HIS B O 1
ATOM 1031 N N . MET B 1 7 ? -21.072 24.583 39.358 1.00 7.15 7 MET B N 1
ATOM 1032 C CA . MET B 1 7 ? -20.652 23.493 40.247 1.00 7.44 7 MET B CA 1
ATOM 1033 C C . MET B 1 7 ? -20.520 22.232 39.397 1.00 7.27 7 MET B C 1
ATOM 1034 O O . MET B 1 7 ? -21.505 21.759 38.838 1.00 7.71 7 MET B O 1
ATOM 1039 N N . LEU B 1 8 ? -19.297 21.708 39.296 1.00 7.26 8 LEU B N 1
ATOM 1040 C CA . LEU B 1 8 ? -18.967 20.669 38.317 1.00 8.09 8 LEU B CA 1
ATOM 1041 C C . LEU B 1 8 ? -18.316 19.437 38.900 1.00 8.50 8 LEU B C 1
ATOM 1042 O O . LEU B 1 8 ? -17.461 19.527 39.781 1.00 8.75 8 LEU B O 1
ATOM 1047 N N . ASN B 1 9 ? -18.700 18.282 38.364 1.00 8.48 9 ASN B N 1
ATOM 1048 C CA . ASN B 1 9 ? -17.990 17.030 38.649 1.00 9.03 9 ASN B CA 1
ATOM 1049 C C . ASN B 1 9 ? -16.588 17.074 38.080 1.00 9.21 9 ASN B C 1
ATOM 1050 O O . ASN B 1 9 ? -15.643 16.576 38.686 1.00 9.45 9 ASN B O 1
ATOM 1055 N N . LYS B 1 10 ? -16.466 17.653 36.895 1.00 10.24 10 LYS B N 1
ATOM 1056 C CA A LYS B 1 10 ? -15.186 17.766 36.197 0.50 11.16 10 LYS B CA 1
ATOM 1057 C CA B LYS B 1 10 ? -15.169 17.836 36.274 0.50 10.93 10 LYS B CA 1
ATOM 1058 C C . LYS B 1 10 ? -15.210 18.994 35.302 1.00 11.44 10 LYS B C 1
ATOM 1059 O O . LYS B 1 10 ? -16.255 19.313 34.728 1.00 12.20 10 LYS B O 1
ATOM 1070 N N . GLY B 1 11 ? -14.067 19.655 35.186 1.00 10.75 11 GLY B N 1
ATOM 1071 C CA . GLY B 1 11 ? -13.860 20.744 34.242 1.00 10.89 11 GLY B CA 1
ATOM 1072 C C . GLY B 1 11 ? -12.402 20.745 33.828 1.00 10.76 11 GLY B C 1
ATOM 1073 O O . GLY B 1 11 ? -11.646 19.853 34.219 1.00 10.79 11 GLY B O 1
ATOM 1074 N N . GLU B 1 12 ? -11.996 21.760 33.068 1.00 11.06 12 GLU B N 1
ATOM 1075 C CA . GLU B 1 12 ? -10.584 21.905 32.698 1.00 11.16 12 GLU B CA 1
ATOM 1076 C C . GLU B 1 12 ? -9.682 22.007 33.921 1.00 11.15 12 GLU B C 1
ATOM 1077 O O . GLU B 1 12 ? -8.527 21.562 33.896 1.00 11.57 12 GLU B O 1
ATOM 1083 N N . SER B 1 13 ? -10.236 22.572 34.995 1.00 11.12 13 SER B N 1
ATOM 1084 C CA . SER B 1 13 ? -9.500 22.788 36.230 1.00 11.27 13 SER B CA 1
ATOM 1085 C C . SER B 1 13 ? -9.415 21.565 37.139 1.00 11.45 13 SER B C 1
ATOM 1086 O O . SER B 1 13 ? -8.765 21.616 38.180 1.00 11.51 13 SER B O 1
ATOM 1089 N N . GLY B 1 14 ? -10.064 20.471 36.749 1.00 11.21 14 GLY B N 1
ATOM 1090 C CA . GLY B 1 14 ? -9.938 19.219 37.485 1.00 11.04 14 GLY B CA 1
ATOM 1091 C C . GLY B 1 14 ? -11.260 18.644 37.946 1.00 10.71 14 GLY B C 1
ATOM 1092 O O . GLY B 1 14 ? -12.313 19.015 37.435 1.00 11.34 14 GLY B O 1
ATOM 1093 N N . ALA B 1 15 ? -11.194 17.736 38.914 1.00 10.22 15 ALA B N 1
ATOM 1094 C CA . ALA B 1 15 ? -12.377 17.066 39.448 1.00 10.14 15 ALA B CA 1
ATOM 1095 C C . ALA B 1 15 ? -12.906 17.818 40.658 1.00 9.68 15 ALA B C 1
ATOM 1096 O O . ALA B 1 15 ? -12.123 18.286 41.495 1.00 9.91 15 ALA B O 1
ATOM 1098 N N . MET B 1 16 ? -14.238 17.917 40.741 1.00 9.07 16 MET B N 1
ATOM 1099 C CA . MET B 1 16 ? -14.955 18.558 41.857 1.00 8.08 16 MET B CA 1
ATOM 1100 C C . MET B 1 16 ? -14.537 20.016 41.967 1.00 7.65 16 MET B C 1
ATOM 1101 O O . MET B 1 16 ? -13.752 20.401 42.845 1.00 8.06 16 MET B O 1
ATOM 1106 N N . VAL B 1 17 ? -15.034 20.824 41.033 1.00 6.50 17 VAL B N 1
ATOM 1107 C CA . VAL B 1 17 ? -14.561 22.206 40.934 1.00 6.97 17 VAL B CA 1
ATOM 1108 C C . VAL B 1 17 ? -15.685 23.217 40.809 1.00 6.68 17 VAL B C 1
ATOM 1109 O O . VAL B 1 17 ? -16.744 22.929 40.233 1.00 7.31 17 VAL B O 1
ATOM 1113 N N . PHE B 1 18 ? -15.443 24.414 41.349 1.00 6.52 18 PHE B N 1
ATOM 1114 C CA . PHE B 1 18 ? -16.224 25.603 41.008 1.00 6.27 18 PHE B CA 1
ATOM 1115 C C . PHE B 1 18 ? -15.537 26.251 39.812 1.00 6.34 18 PHE B C 1
ATOM 1116 O O . PHE B 1 18 ? -14.318 26.440 39.839 1.00 7.16 18 PHE B O 1
ATOM 1124 N N . GLU B 1 19 ? -16.297 26.585 38.766 1.00 6.53 19 GLU B N 1
ATOM 1125 C CA . GLU B 1 19 ? -15.731 27.282 37.610 1.00 6.78 19 GLU B CA 1
ATOM 1126 C C . GLU B 1 19 ? -16.647 28.443 37.234 1.00 6.66 19 GLU B C 1
ATOM 1127 O O . GLU B 1 19 ? -17.825 28.232 36.956 1.00 6.45 19 GLU B O 1
ATOM 1133 N N . PRO B 1 20 ? -16.132 29.675 37.232 1.00 6.75 20 PRO B N 1
ATOM 1134 C CA . PRO B 1 20 ? -14.784 30.063 37.659 1.00 6.86 20 PRO B CA 1
ATOM 1135 C C . PRO B 1 20 ? -14.592 29.843 39.154 1.00 6.84 20 PRO B C 1
ATOM 1136 O O . PRO B 1 20 ? -15.553 29.837 39.926 1.00 7.15 20 PRO B O 1
ATOM 1140 N N . ALA B 1 21 ? -13.341 29.675 39.552 1.00 6.06 21 ALA B N 1
ATOM 1141 C CA . ALA B 1 21 ? -12.997 29.456 40.938 1.00 6.07 21 ALA B CA 1
ATOM 1142 C C . ALA B 1 21 ? -12.741 30.760 41.679 1.00 5.58 21 ALA B C 1
ATOM 1143 O O . ALA B 1 21 ? -12.622 30.754 42.907 1.00 6.83 21 ALA B O 1
ATOM 1145 N N . PHE B 1 22 ? -12.629 31.858 40.926 1.00 5.20 22 PHE B N 1
ATOM 1146 C CA . PHE B 1 22 ? -12.435 33.186 41.483 1.00 6.18 22 PHE B CA 1
ATOM 1147 C C . PHE B 1 22 ? -13.431 34.137 40.830 1.00 6.13 22 PHE B C 1
ATOM 1148 O O . PHE B 1 22 ? -13.574 34.143 39.608 1.00 7.06 22 PHE B O 1
ATOM 1156 N N . VAL B 1 23 ? -14.101 34.937 41.651 1.00 6.28 23 VAL B N 1
ATOM 1157 C CA . VAL B 1 23 ? -15.049 35.947 41.177 1.00 7.34 23 VAL B CA 1
ATOM 1158 C C . VAL B 1 23 ? -14.638 37.284 41.770 1.00 6.86 23 VAL B C 1
ATOM 1159 O O . VAL B 1 23 ? -14.335 37.376 42.965 1.00 7.46 23 VAL B O 1
ATOM 1163 N N . ARG B 1 24 ? -14.612 38.314 40.926 1.00 7.27 24 ARG B N 1
ATOM 1164 C CA . ARG B 1 24 ? -14.361 39.683 41.377 1.00 7.10 24 ARG B CA 1
ATOM 1165 C C . ARG B 1 24 ? -15.667 40.470 41.306 1.00 7.34 24 ARG B C 1
ATOM 1166 O O . ARG B 1 24 ? -16.237 40.644 40.223 1.00 7.74 24 ARG B O 1
ATOM 1174 N N . ALA B 1 25 ? -16.125 40.949 42.459 1.00 7.59 25 ALA B N 1
ATOM 1175 C CA . ALA B 1 25 ? -17.427 41.606 42.586 1.00 7.84 25 ALA B CA 1
ATOM 1176 C C . ALA B 1 25 ? -17.317 42.923 43.340 1.00 8.11 25 ALA B C 1
ATOM 1177 O O . ALA B 1 25 ? -16.246 43.286 43.844 1.00 8.58 25 ALA B O 1
ATOM 1179 N N . GLU B 1 26 ? -18.440 43.628 43.407 1.00 8.29 26 GLU B N 1
ATOM 1180 C CA . GLU B 1 26 ? -18.560 44.865 44.174 1.00 8.92 26 GLU B CA 1
ATOM 1181 C C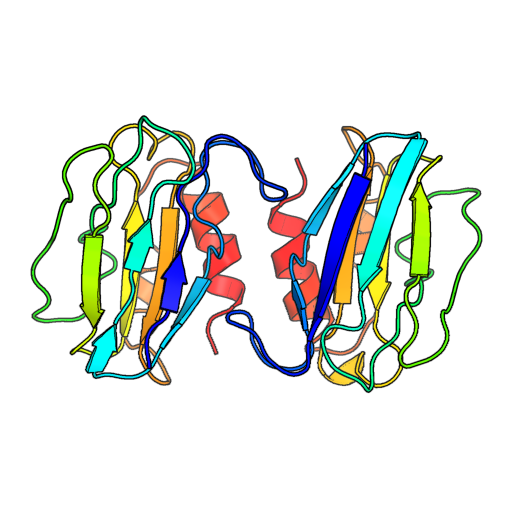 . GLU B 1 26 ? -19.776 44.756 45.095 1.00 9.06 26 GLU B C 1
ATOM 1182 O O . GLU B 1 26 ? -20.690 43.970 44.822 1.00 9.05 26 GLU B O 1
ATOM 1188 N N . PRO B 1 27 ? -19.799 45.534 46.200 1.00 9.19 27 PRO B N 1
ATOM 1189 C CA . PRO B 1 27 ? -20.960 45.497 47.090 1.00 9.31 27 PRO B CA 1
ATOM 1190 C C . PRO B 1 27 ? -22.281 45.688 46.362 1.00 9.80 27 PRO B C 1
ATOM 1191 O O . PRO B 1 27 ? -22.398 46.573 45.512 1.00 10.14 27 PRO B O 1
ATOM 1195 N N . GLY B 1 28 ? -23.251 44.834 46.683 1.00 9.49 28 GLY B N 1
ATOM 1196 C CA . GLY B 1 28 ? -24.563 44.857 46.047 1.00 9.97 28 GLY B CA 1
ATOM 1197 C C . GLY B 1 28 ? -24.715 43.827 44.942 1.00 9.84 28 GLY B C 1
ATOM 1198 O O . GLY B 1 28 ? -25.832 43.567 44.494 1.00 11.11 28 GLY B O 1
ATOM 1199 N N . ASP B 1 29 ? -23.598 43.254 44.494 1.00 9.39 29 ASP B N 1
ATOM 1200 C CA . ASP B 1 29 ? -23.639 42.228 43.457 1.00 9.13 29 ASP B CA 1
ATOM 1201 C C . ASP B 1 29 ? -24.265 40.940 43.971 1.00 9.13 29 ASP B C 1
ATOM 1202 O O . ASP B 1 29 ? -24.327 40.693 45.187 1.00 9.00 29 ASP B O 1
ATOM 1207 N N . VAL B 1 30 ? -24.741 40.124 43.031 1.00 8.87 30 VAL B N 1
ATOM 1208 C CA . VAL B 1 30 ? -25.153 38.763 43.358 1.00 9.60 30 VAL B CA 1
ATOM 1209 C C . VAL B 1 30 ? -24.265 37.762 42.636 1.00 9.24 30 VAL B C 1
ATOM 1210 O O . VAL B 1 30 ? -23.806 38.013 41.512 1.00 9.88 30 VAL B O 1
ATOM 1214 N N . ILE B 1 31 ? -24.007 36.640 43.301 1.00 9.05 31 ILE B N 1
ATOM 1215 C CA . ILE B 1 31 ? -23.278 35.532 42.694 1.00 9.10 31 ILE B CA 1
ATOM 1216 C C . ILE B 1 31 ? -24.169 34.306 42.701 1.00 8.35 31 ILE B C 1
ATOM 1217 O O . ILE B 1 31 ? -24.594 33.846 43.760 1.00 8.07 31 ILE B O 1
ATOM 1222 N N . ASN B 1 32 ? -24.468 33.803 41.507 1.00 7.91 32 ASN B N 1
ATOM 1223 C CA . ASN B 1 32 ? -25.273 32.609 41.358 1.00 7.46 32 ASN B CA 1
ATOM 1224 C C . ASN B 1 32 ? -24.421 31.368 41.255 1.00 7.18 32 ASN B C 1
ATOM 1225 O O . ASN B 1 32 ? -23.554 31.275 40.384 1.00 8.07 32 ASN B O 1
ATOM 1230 N N . PHE B 1 33 ? -24.681 30.420 42.151 1.00 6.62 33 PHE B N 1
ATOM 1231 C CA . PHE B 1 33 ? -24.033 29.112 42.133 1.00 7.08 33 PHE B CA 1
ATOM 1232 C C . PHE B 1 33 ? -25.004 28.139 41.491 1.00 7.31 33 PHE B C 1
ATOM 1233 O O . PHE B 1 33 ? -26.129 27.974 41.956 1.00 7.79 33 PHE B O 1
ATOM 1241 N N . VAL B 1 34 ? -24.556 27.533 40.396 1.00 6.99 34 VAL B N 1
ATOM 1242 C CA . VAL B 1 34 ? -25.440 26.824 39.467 1.00 7.21 34 VAL B CA 1
ATOM 1243 C C . VAL B 1 34 ? -25.113 25.333 39.476 1.00 7.36 34 VAL B C 1
ATOM 1244 O O . VAL B 1 34 ? -23.950 24.965 39.277 1.00 7.09 34 VAL B O 1
ATOM 1248 N N . PRO B 1 35 ? -26.123 24.471 39.714 1.00 7.20 35 PRO B N 1
ATOM 1249 C CA . PRO B 1 35 ? -25.900 23.020 39.731 1.00 7.47 35 PRO B CA 1
ATOM 1250 C C . PRO B 1 35 ? -25.798 22.442 38.307 1.00 7.68 35 PRO B C 1
ATOM 1251 O O . PRO B 1 35 ? -26.710 21.759 37.819 1.00 8.00 35 PRO B O 1
ATOM 1255 N N . THR B 1 36 ? -24.693 22.754 37.639 1.00 7.33 36 THR B N 1
ATOM 1256 C CA . THR B 1 36 ? -24.429 22.285 36.277 1.00 8.61 36 THR B CA 1
ATOM 1257 C C . THR B 1 36 ? -24.364 20.766 36.249 1.00 8.62 36 THR B C 1
ATOM 1258 O O . THR B 1 36 ? -24.840 20.135 35.299 1.00 9.02 36 THR B O 1
ATOM 1262 N N . ASP B 1 37 ? -23.769 20.193 37.286 1.00 8.87 37 ASP B N 1
ATOM 1263 C CA . ASP B 1 37 ? -23.881 18.770 37.577 1.00 9.48 37 ASP B CA 1
ATOM 1264 C C . ASP B 1 37 ? -24.548 18.621 38.923 1.00 9.88 37 ASP B C 1
ATOM 1265 O O . ASP B 1 37 ? -24.482 19.527 39.763 1.00 9.90 37 ASP B O 1
ATOM 1270 N N . LYS B 1 38 ? -25.184 17.472 39.132 1.00 10.00 38 LYS B N 1
ATOM 1271 C CA A LYS B 1 38 ? -25.743 17.127 40.432 0.50 10.60 38 LYS B CA 1
ATOM 1272 C CA B LYS B 1 38 ? -25.740 17.140 40.437 0.50 10.39 38 LYS B CA 1
ATOM 1273 C C . LYS B 1 38 ? -24.616 16.763 41.397 1.00 10.39 38 LYS B C 1
ATOM 1274 O O . LYS B 1 38 ? -23.498 16.487 40.963 1.00 10.73 38 LYS B O 1
ATOM 1285 N N . SER B 1 39 ? -24.937 16.774 42.692 1.00 9.84 39 SER B N 1
ATOM 1286 C CA . SER B 1 39 ? -24.098 16.312 43.822 1.00 9.64 39 SER B CA 1
ATOM 1287 C C . SER B 1 39 ? -23.423 17.406 44.643 1.00 9.41 39 SER B C 1
ATOM 1288 O O . SER B 1 39 ? -22.762 17.112 45.629 1.00 9.45 39 SER B O 1
ATOM 1291 N N . HIS B 1 40 ? -23.614 18.667 44.254 1.00 9.13 40 HIS B N 1
ATOM 1292 C CA . HIS B 1 40 ? -22.876 19.777 44.840 1.00 8.59 40 HIS B CA 1
ATOM 1293 C C . HIS B 1 40 ? -23.734 20.746 45.615 1.00 8.83 40 HIS B C 1
ATOM 1294 O O . HIS B 1 40 ? -24.953 20.808 45.425 1.00 9.41 40 HIS B O 1
ATOM 1301 N N . ASN B 1 41 ? -23.085 21.500 46.494 1.00 8.74 41 ASN B N 1
ATOM 1302 C CA . ASN B 1 41 ? -23.706 22.664 47.123 1.00 8.90 41 ASN B CA 1
ATOM 1303 C C . ASN B 1 41 ? -22.656 23.749 47.341 1.00 9.01 41 ASN B C 1
ATOM 1304 O O . ASN B 1 41 ? -21.508 23.612 46.903 1.00 9.00 41 ASN B O 1
ATOM 1309 N N . VAL B 1 42 ? -23.051 24.829 48.006 1.00 8.66 42 VAL B N 1
ATOM 1310 C CA . VAL B 1 42 ? -22.105 25.886 48.350 1.00 9.09 42 VAL B CA 1
ATOM 1311 C C . VAL B 1 42 ? -22.28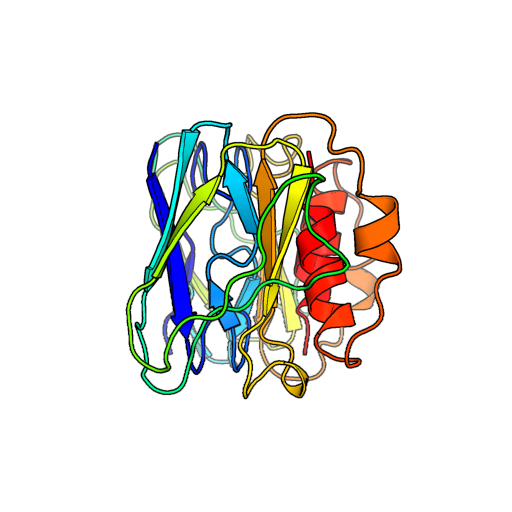0 26.232 49.825 1.00 8.70 42 VAL B C 1
ATOM 1312 O O . VAL B 1 42 ? -23.400 26.351 50.313 1.00 8.77 42 VAL B O 1
ATOM 1316 N N . GLU B 1 43 ? -21.166 26.345 50.540 1.00 8.30 43 GLU B N 1
ATOM 1317 C CA . GLU B 1 43 ? -21.185 26.648 51.963 1.00 9.19 43 GLU B CA 1
ATOM 1318 C C . GLU B 1 43 ? -20.051 27.627 52.267 1.00 9.37 43 GLU B C 1
ATOM 1319 O O . GLU B 1 43 ? -18.961 27.511 51.714 1.00 9.61 43 GLU B O 1
ATOM 1325 N N . ALA B 1 44 ? -20.314 28.590 53.143 1.00 9.42 44 ALA B N 1
ATOM 1326 C CA . ALA B 1 44 ? -19.285 29.537 53.564 1.00 9.65 44 ALA B CA 1
ATOM 1327 C C . ALA B 1 44 ? -18.152 28.826 54.299 1.00 9.77 44 ALA B C 1
ATOM 1328 O O . ALA B 1 44 ? -18.399 27.944 55.130 1.00 9.58 44 ALA B O 1
ATOM 1330 N N . ILE B 1 45 ? -16.914 29.216 53.991 1.00 9.27 45 ILE B N 1
ATOM 1331 C CA . ILE B 1 45 ? -15.756 28.878 54.817 1.00 9.49 45 ILE B CA 1
ATOM 1332 C C . ILE B 1 45 ? -15.719 29.961 55.889 1.00 10.11 45 ILE B C 1
ATOM 1333 O O . ILE B 1 45 ? -15.373 31.116 55.619 1.00 9.57 45 ILE B O 1
ATOM 1338 N N . LYS B 1 46 ? -16.095 29.580 57.108 1.00 10.46 46 LYS B N 1
ATOM 1339 C CA A LYS B 1 46 ? -16.301 30.553 58.177 0.50 11.22 46 LYS B CA 1
ATOM 1340 C CA B LYS B 1 46 ? -16.298 30.545 58.184 0.50 11.24 46 LYS B CA 1
ATOM 1341 C C . LYS B 1 46 ? -15.086 31.446 58.444 1.00 11.45 46 LYS B C 1
ATOM 1342 O O . LYS B 1 46 ? -15.242 32.630 58.751 1.00 11.61 46 LYS B O 1
ATOM 1353 N N . GLU B 1 47 ? -13.884 30.895 58.295 1.00 11.44 47 GLU B N 1
ATOM 1354 C CA . GLU B 1 47 ? -12.667 31.668 58.553 1.00 12.00 47 GLU B CA 1
ATOM 1355 C C . GLU B 1 47 ? -12.264 32.594 57.399 1.00 11.79 47 GLU B C 1
ATOM 1356 O O . GLU B 1 47 ? -11.333 33.382 57.545 1.00 12.00 47 GLU B O 1
ATOM 1362 N N . ILE B 1 48 ? -12.950 32.488 56.257 1.00 10.73 48 ILE B N 1
ATOM 1363 C CA . ILE B 1 48 ? -12.745 33.414 55.136 1.00 10.47 48 ILE B CA 1
ATOM 1364 C C . ILE B 1 48 ? -14.082 34.075 54.804 1.00 10.43 48 ILE B C 1
ATOM 1365 O O . ILE B 1 48 ? -14.782 33.698 53.856 1.00 9.72 48 ILE B O 1
ATOM 1370 N N . LEU B 1 49 ? -14.442 35.069 55.606 1.00 10.68 49 LEU B N 1
ATOM 1371 C CA . LEU B 1 49 ? -15.731 35.719 55.466 1.00 11.31 49 LEU B CA 1
ATOM 1372 C C . LEU B 1 49 ? -15.632 37.086 56.117 1.00 10.75 49 LEU B C 1
ATOM 1373 O O . LEU B 1 49 ? -15.086 37.191 57.214 1.00 11.87 49 LEU B O 1
ATOM 1378 N N . PRO B 1 50 ? -16.111 38.145 55.440 1.00 10.13 50 PRO B N 1
ATOM 1379 C CA . PRO B 1 50 ? -16.038 39.473 56.072 1.00 9.69 50 PRO B CA 1
ATOM 1380 C C . PRO B 1 50 ? -16.854 39.580 57.353 1.00 9.61 50 PRO B C 1
ATOM 1381 O O . PRO B 1 50 ? -17.749 38.767 57.602 1.00 9.20 50 PRO B O 1
ATOM 1385 N N . GLU B 1 51 ? -16.534 40.585 58.156 1.00 10.50 51 GLU B N 1
ATOM 1386 C CA . GLU B 1 51 ? -17.295 40.865 59.362 1.00 10.95 51 GLU B CA 1
ATOM 1387 C C . GLU B 1 51 ? -18.754 41.172 59.041 1.00 11.21 51 GLU B C 1
ATOM 1388 O O . GLU B 1 51 ? -19.049 41.834 58.045 1.00 11.75 51 GLU B O 1
ATOM 1394 N N . GLY B 1 52 ? -19.659 40.668 59.879 1.00 11.72 52 GLY B N 1
ATOM 1395 C CA . GLY B 1 52 ? -21.085 40.942 59.737 1.00 12.51 52 GLY B CA 1
ATOM 1396 C C . GLY B 1 52 ? -21.786 40.145 58.653 1.00 13.18 52 GLY B C 1
ATOM 1397 O O . GLY B 1 52 ? -22.954 40.405 58.348 1.00 13.93 52 GLY B O 1
ATOM 1398 N N . VAL B 1 53 ? -21.082 39.179 58.065 1.00 12.92 53 VAL B N 1
ATOM 1399 C CA . VAL B 1 53 ? -21.668 38.313 57.044 1.00 12.91 53 VAL B CA 1
ATOM 1400 C C . VAL B 1 53 ? -22.119 37.001 57.671 1.00 13.39 53 VAL B C 1
ATOM 1401 O O . VAL B 1 53 ? -21.325 36.280 58.285 1.00 13.23 53 VAL B O 1
ATOM 1405 N N . GLU B 1 54 ? -23.405 36.709 57.511 1.00 13.33 54 GLU B N 1
ATOM 1406 C CA . GLU B 1 54 ? -23.977 35.461 57.979 1.00 14.25 54 GLU B CA 1
ATOM 1407 C C . GLU B 1 54 ? -23.459 34.287 57.161 1.00 13.98 54 GLU B C 1
ATOM 1408 O O . GLU B 1 54 ? -23.286 34.386 55.944 1.00 14.67 54 GLU B O 1
ATOM 1414 N N . SER B 1 55 ? -23.213 33.175 57.843 1.00 14.10 55 SER B N 1
ATOM 1415 C CA . SER B 1 55 ? -22.834 31.944 57.175 1.00 14.12 55 SER B CA 1
ATOM 1416 C C . SER B 1 55 ? -24.006 31.422 56.353 1.00 13.33 55 SER B C 1
ATOM 1417 O O . SER B 1 55 ? -25.161 31.809 56.565 1.00 13.11 55 SER B O 1
ATOM 1420 N N . PHE B 1 56 ? -23.693 30.556 55.399 1.00 12.06 56 PHE B N 1
ATOM 1421 C CA . PHE B 1 56 ? -24.708 29.975 54.538 1.00 12.16 56 PHE B CA 1
ATOM 1422 C C . PHE B 1 56 ? -24.298 28.572 54.126 1.00 12.03 56 PHE B C 1
ATOM 1423 O O . PHE B 1 56 ? -23.112 28.233 54.110 1.00 11.57 56 PHE B O 1
ATOM 1431 N N . LYS B 1 57 ? -25.296 27.755 53.808 1.00 11.92 57 LYS B N 1
ATOM 1432 C CA . LYS B 1 57 ? -25.079 26.385 53.364 1.00 12.01 57 LYS B CA 1
ATOM 1433 C C . LYS B 1 57 ? -26.297 25.990 52.553 1.00 12.15 57 LYS B C 1
ATOM 1434 O O . LYS B 1 57 ? -27.387 25.830 53.099 1.00 12.18 57 LYS B O 1
ATOM 1440 N N . SER B 1 58 ? -26.119 25.871 51.244 1.00 11.92 58 SER B N 1
ATOM 1441 C CA . SER B 1 58 ? -27.236 25.556 50.362 1.00 12.03 58 SER B CA 1
ATOM 1442 C C . SER B 1 58 ? -27.513 24.058 50.333 1.00 12.39 58 SER B C 1
ATOM 1443 O O . SER B 1 58 ? -26.716 23.252 50.823 1.00 12.25 58 SER B O 1
ATOM 1446 N N . LYS B 1 59 ? -28.660 23.696 49.767 1.00 12.76 59 LYS B N 1
ATOM 1447 C CA . LYS B 1 59 ? -29.032 22.295 49.624 1.00 13.44 59 LYS B CA 1
ATOM 1448 C C . LYS B 1 59 ? -28.427 21.718 48.358 1.00 13.59 59 LYS B C 1
ATOM 1449 O O . LYS B 1 59 ? -28.339 22.394 47.339 1.00 12.88 59 LYS B O 1
ATOM 1455 N N . ILE B 1 60 ? -28.010 20.463 48.435 1.00 13.42 60 ILE B N 1
ATOM 1456 C CA . ILE B 1 60 ? -27.449 19.752 47.293 1.00 13.79 60 ILE B CA 1
ATOM 1457 C C . ILE B 1 60 ? -28.386 19.821 46.079 1.00 13.22 60 ILE B C 1
ATOM 1458 O O . ILE B 1 60 ? -29.602 19.668 46.214 1.00 13.23 60 ILE B O 1
ATOM 1463 N N . ASN B 1 61 ? -27.801 20.082 44.907 1.00 12.48 61 ASN B N 1
ATOM 1464 C CA . ASN B 1 61 ? -28.513 20.087 43.606 1.00 12.65 61 ASN B CA 1
ATOM 1465 C C . ASN B 1 61 ? -29.348 21.334 43.303 1.00 12.27 61 ASN B C 1
ATOM 1466 O O . ASN B 1 61 ? -30.010 21.398 42.269 1.00 12.96 61 ASN B O 1
ATOM 1471 N N . GLU B 1 62 ? -29.313 22.314 44.201 1.00 11.74 62 GLU B N 1
ATOM 1472 C CA A GLU B 1 62 ? -30.079 23.543 44.024 0.50 11.57 62 GLU B CA 1
ATOM 1473 C CA B GLU B 1 62 ? -30.077 23.551 44.044 0.50 11.84 62 GLU B CA 1
ATOM 1474 C C . GLU B 1 62 ? -29.205 24.707 43.584 1.00 11.22 62 GLU B C 1
ATOM 1475 O O . GLU B 1 62 ? -27.985 24.698 43.784 1.00 11.24 62 GLU B O 1
ATOM 1486 N N . SER B 1 63 ? -29.832 25.708 42.974 1.00 10.91 63 SER B N 1
ATOM 1487 C CA . SER B 1 63 ? -29.164 26.991 42.756 1.00 10.68 63 SER B CA 1
ATOM 1488 C C . SER B 1 63 ? -29.068 27.709 44.099 1.00 10.68 63 SER B C 1
ATOM 1489 O O . SER B 1 63 ? -29.911 27.502 44.977 1.00 11.18 63 SER B O 1
ATOM 1492 N N . TYR B 1 64 ? -28.045 28.543 44.264 1.00 9.75 64 TYR B N 1
ATOM 1493 C CA . TYR B 1 64 ? -27.955 29.429 45.420 1.00 9.78 64 TYR B CA 1
ATOM 1494 C C . TYR B 1 64 ? -27.515 30.809 44.959 1.00 9.37 64 TYR B C 1
ATOM 1495 O O . TYR B 1 64 ? -26.568 30.926 44.184 1.00 9.46 64 TYR B O 1
ATOM 1504 N N . THR B 1 65 ? -28.191 31.847 45.450 1.00 8.91 65 THR B N 1
ATOM 1505 C CA . THR B 1 65 ? -27.831 33.226 45.123 1.00 8.79 65 THR B CA 1
ATOM 1506 C C . THR B 1 65 ? -27.237 33.894 46.348 1.00 8.97 65 THR B C 1
ATOM 1507 O O . THR B 1 65 ? -27.924 34.108 47.351 1.00 9.55 65 THR B O 1
ATOM 1511 N N . LEU B 1 66 ? -25.958 34.225 46.246 1.00 9.20 66 LEU B N 1
ATOM 1512 C CA . LEU B 1 66 ? -25.257 34.940 47.300 1.00 9.84 66 LEU B CA 1
ATOM 1513 C C . LEU B 1 66 ? -25.253 36.438 46.993 1.00 9.97 66 LEU B C 1
ATOM 1514 O O . LEU B 1 66 ? -24.725 36.859 45.962 1.00 10.10 66 LEU B O 1
ATOM 1519 N N . THR B 1 67 ? -25.855 37.237 47.867 1.00 10.53 67 THR B N 1
ATOM 1520 C CA . THR B 1 67 ? -25.782 38.684 47.741 1.00 11.13 67 THR B CA 1
ATOM 1521 C C . THR B 1 67 ? -24.605 39.136 48.586 1.00 10.71 67 THR B C 1
ATOM 1522 O O . THR B 1 67 ? -24.563 38.865 49.783 1.00 11.57 67 THR B O 1
ATOM 1526 N N . VAL B 1 68 ? -23.634 39.785 47.945 1.00 10.51 68 VAL B N 1
ATOM 1527 C CA . VAL B 1 68 ? -22.466 40.301 48.656 1.00 11.11 68 VAL B CA 1
ATOM 1528 C C . VAL B 1 68 ? -22.654 41.784 48.953 1.00 11.80 68 VAL B C 1
ATOM 1529 O O . VAL B 1 68 ? -22.650 42.621 48.050 1.00 13.63 68 VAL B O 1
ATOM 1533 N N . THR B 1 69 ? -22.888 42.092 50.223 1.00 11.81 69 THR B N 1
ATOM 1534 C CA . THR B 1 69 ? -23.065 43.475 50.649 1.00 12.08 69 THR B CA 1
ATOM 1535 C C . THR B 1 69 ? -21.753 43.999 51.219 1.00 11.59 69 THR B C 1
ATOM 1536 O O . THR B 1 69 ? -21.315 45.103 50.896 1.00 12.13 69 THR B O 1
ATOM 1540 N N . GLU B 1 70 ? -21.109 43.182 52.043 1.00 11.51 70 GLU B N 1
ATOM 1541 C CA . GLU B 1 70 ? -19.891 43.600 52.729 1.00 10.89 70 GLU B CA 1
ATOM 1542 C C . GLU B 1 70 ? -18.653 43.353 51.877 1.00 10.48 70 GLU B C 1
ATOM 1543 O O . GLU B 1 70 ? -18.549 42.317 51.216 1.00 10.98 70 GLU B O 1
ATOM 1549 N N . PRO B 1 71 ? -17.706 44.297 51.882 1.00 10.62 71 PRO B N 1
ATOM 1550 C CA . PRO B 1 71 ? -16.458 44.095 51.150 1.00 10.17 71 PRO B CA 1
ATOM 1551 C C . PRO B 1 71 ? -15.533 43.099 51.850 1.00 9.75 71 PRO B C 1
ATOM 1552 O O . PRO B 1 71 ? -15.605 42.932 53.071 1.00 10.55 71 PRO B O 1
ATOM 1556 N N . GLY B 1 72 ? -14.676 42.448 51.069 1.00 8.94 72 GLY B N 1
ATOM 1557 C CA . GLY B 1 72 ? -13.667 41.528 51.594 1.00 7.90 72 GLY B CA 1
ATOM 1558 C C . GLY B 1 72 ? -13.680 40.226 50.812 1.00 7.07 72 GLY B C 1
ATOM 1559 O O . GLY B 1 72 ? -14.356 40.119 49.787 1.00 7.72 72 GLY B O 1
ATOM 1560 N N . LEU B 1 73 ? -12.951 39.230 51.308 1.00 6.91 73 LEU B N 1
ATOM 1561 C CA . LEU B 1 73 ? -12.900 37.920 50.662 1.00 7.33 73 LEU B CA 1
ATOM 1562 C C . LEU B 1 73 ? -13.921 36.977 51.268 1.00 7.33 73 LEU B C 1
ATOM 1563 O O . LEU B 1 73 ? -14.037 36.904 52.495 1.00 8.23 73 LEU B O 1
ATOM 1568 N N . TYR B 1 74 ? -14.654 36.272 50.398 1.00 7.28 74 TYR B N 1
ATOM 1569 C CA . TYR B 1 74 ? -15.594 35.221 50.801 1.00 7.12 74 TYR B CA 1
ATOM 1570 C C . TYR B 1 74 ? -15.053 33.907 50.246 1.00 7.25 74 TYR B C 1
ATOM 1571 O O . TYR B 1 74 ? -14.994 33.718 49.028 1.00 7.65 74 TYR B O 1
ATOM 1580 N N . GLY B 1 75 ? -14.671 32.989 51.128 1.00 6.86 75 GLY B N 1
ATOM 1581 C CA . GLY B 1 75 ? -14.300 31.648 50.688 1.00 7.01 75 GLY B CA 1
ATOM 1582 C C . GLY B 1 75 ? -15.511 30.748 50.739 1.00 7.25 75 GLY B C 1
ATOM 1583 O O . GLY B 1 75 ? -16.324 30.851 51.661 1.00 7.66 75 GLY B O 1
ATOM 1584 N N . VAL B 1 76 ? -15.645 29.888 49.741 1.00 6.72 76 VAL B N 1
ATOM 1585 C CA . VAL B 1 76 ? -16.758 28.943 49.685 1.00 7.32 76 VAL B CA 1
ATOM 1586 C C . VAL B 1 76 ? -16.241 27.526 49.446 1.00 6.86 76 VAL B C 1
ATOM 1587 O O . VAL B 1 76 ? -15.186 27.323 48.846 1.00 7.44 76 VAL B O 1
ATOM 1591 N N . LYS B 1 77 ? -16.995 26.559 49.953 1.00 7.14 77 LYS B N 1
ATOM 1592 C CA . LYS B 1 77 ? -16.683 25.149 49.778 1.00 7.72 77 LYS B CA 1
ATOM 1593 C C . LYS B 1 77 ? -17.935 24.411 49.374 1.00 8.20 77 LYS B C 1
ATOM 1594 O O . LYS B 1 77 ? -19.041 24.848 49.679 1.00 8.19 77 LYS B O 1
ATOM 1600 N N . CYS B 1 78 ? -17.750 23.293 48.687 1.00 8.44 78 CYS B N 1
ATOM 1601 C CA . CYS B 1 78 ? -18.819 22.331 48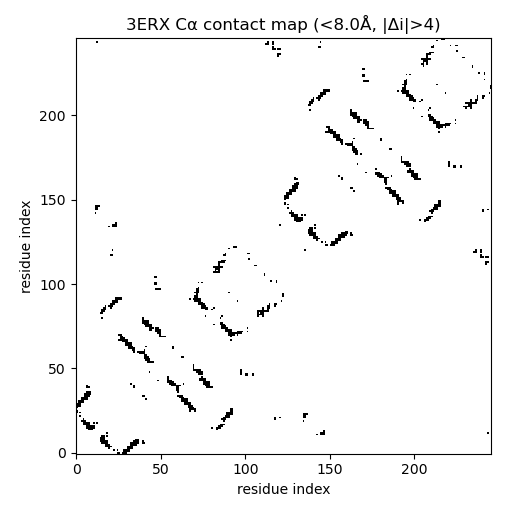.530 1.00 8.69 78 CYS B CA 1
ATOM 1602 C C . CYS B 1 78 ? -18.690 21.324 49.663 1.00 8.81 78 CYS B C 1
ATOM 1603 O O . CYS B 1 78 ? -17.620 20.737 49.850 1.00 9.76 78 CYS B O 1
ATOM 1606 N N . THR B 1 79 ? -19.766 21.120 50.418 1.00 8.96 79 THR B N 1
ATOM 1607 C CA . THR B 1 79 ? -19.688 20.325 51.649 1.00 9.56 79 THR B CA 1
ATOM 1608 C C . THR B 1 79 ? -19.143 18.899 51.440 1.00 9.89 79 THR B C 1
ATOM 1609 O O . THR B 1 79 ? -18.159 18.521 52.085 1.00 10.04 79 THR B O 1
ATOM 1613 N N . PRO B 1 80 ? -19.777 18.092 50.561 1.00 9.92 80 PRO B N 1
ATOM 1614 C CA . PRO B 1 80 ? -19.285 16.721 50.363 1.00 9.91 80 PRO B CA 1
ATOM 1615 C C . PRO B 1 80 ? -17.925 16.626 49.688 1.00 9.71 80 PRO B C 1
ATOM 1616 O O . PRO B 1 80 ? -17.261 15.595 49.800 1.00 9.79 80 PRO B O 1
ATOM 1620 N N . HIS B 1 81 ? -17.524 17.691 48.997 1.00 9.48 81 HIS B N 1
ATOM 1621 C CA . HIS B 1 81 ? -16.310 17.662 48.191 1.00 9.06 81 HIS B CA 1
ATOM 1622 C C . HIS B 1 81 ? -15.181 18.560 48.684 1.00 9.22 81 HIS B C 1
ATOM 1623 O O . HIS B 1 81 ? -14.220 18.804 47.958 1.00 9.13 81 HIS B O 1
ATOM 1630 N N . PHE B 1 82 ? -15.302 19.036 49.917 1.00 9.61 82 PHE B N 1
ATOM 1631 C CA . PHE B 1 82 ? -14.290 19.900 50.538 1.00 9.87 82 PHE B CA 1
ATOM 1632 C C . PHE B 1 82 ? -12.908 19.231 50.506 1.00 10.12 82 PHE B C 1
ATOM 1633 O O . PHE B 1 82 ? -11.924 19.836 50.067 1.00 10.25 82 PHE B O 1
ATOM 1641 N N . GLY B 1 83 ? -12.848 17.970 50.933 1.00 10.46 83 GLY B N 1
ATOM 1642 C CA . GLY B 1 83 ? -11.597 17.202 50.904 1.00 10.84 83 GLY B CA 1
ATOM 1643 C C . GLY B 1 83 ? -11.087 16.947 49.491 1.00 11.49 83 GLY B C 1
ATOM 1644 O O . GLY B 1 83 ? -9.886 16.800 49.271 1.00 11.71 83 GLY B O 1
ATOM 1645 N N . MET B 1 84 ? -12.003 16.901 48.524 1.00 11.85 84 MET B N 1
ATOM 1646 C CA . MET B 1 84 ? -11.612 16.791 47.120 1.00 13.05 84 MET B CA 1
ATOM 1647 C C . MET B 1 84 ? -11.171 18.136 46.540 1.00 11.62 84 MET B C 1
ATOM 1648 O O . MET B 1 84 ? -10.789 18.221 45.369 1.00 12.25 84 MET B O 1
ATOM 1653 N N . GLY B 1 85 ? -11.193 19.176 47.374 1.00 10.73 85 GLY B N 1
ATOM 1654 C CA . GLY B 1 85 ? -10.653 20.485 47.008 1.00 9.70 85 GLY B CA 1
ATOM 1655 C C . GLY B 1 85 ? -11.638 21.411 46.316 1.00 8.40 85 GLY B C 1
ATOM 1656 O O . GLY B 1 85 ? -11.242 22.391 45.690 1.00 8.46 85 GLY B O 1
ATOM 1657 N N . MET B 1 86 ? -12.931 21.108 46.441 1.00 7.21 86 MET B N 1
ATOM 1658 C CA . MET B 1 86 ? -13.946 21.921 45.787 1.00 7.06 86 MET B CA 1
ATOM 1659 C C . MET B 1 86 ? -14.186 23.191 46.596 1.00 6.79 86 MET B C 1
ATOM 1660 O O . MET B 1 86 ? -15.060 23.237 47.475 1.00 6.53 86 MET B O 1
ATOM 1665 N N . VAL B 1 87 ? -13.366 24.203 46.306 1.00 6.55 87 VAL B N 1
ATOM 1666 C CA . VAL B 1 87 ? -13.438 25.512 46.975 1.00 6.26 87 VAL B CA 1
ATOM 1667 C C . VAL B 1 87 ? -13.351 26.640 45.958 1.00 6.43 87 VAL B C 1
ATOM 1668 O O . VAL B 1 87 ? -12.799 26.466 44.861 1.00 6.62 87 VAL B O 1
ATOM 1672 N N . GLY B 1 88 ? -13.900 27.785 46.339 1.00 5.92 88 GLY B N 1
ATOM 1673 C CA . GLY B 1 88 ? -13.930 28.967 45.477 1.00 6.25 88 GLY B CA 1
ATOM 1674 C C . GLY B 1 88 ? -13.693 30.215 46.302 1.00 5.95 88 GLY B C 1
ATOM 1675 O O . GLY B 1 88 ? -13.749 30.177 47.529 1.00 6.43 88 GLY B O 1
ATOM 1676 N N . LEU B 1 89 ? -13.447 31.329 45.620 1.00 6.40 89 LEU B N 1
ATOM 1677 C CA . LEU B 1 89 ? -13.106 32.579 46.290 1.00 6.80 89 LEU B CA 1
ATOM 1678 C C . LEU B 1 89 ? -13.777 33.751 45.588 1.00 6.69 89 LEU B C 1
ATOM 1679 O O . LEU B 1 89 ? -13.674 33.890 44.359 1.00 6.95 89 LEU B O 1
ATOM 1684 N N . VAL B 1 90 ? -14.451 34.598 46.369 1.00 6.70 90 VAL B N 1
ATOM 1685 C CA . VAL B 1 90 ? -15.055 35.821 45.844 1.00 7.32 90 VAL B CA 1
ATOM 1686 C C . VAL B 1 90 ? -14.356 37.009 46.503 1.00 7.30 90 VAL B C 1
ATOM 1687 O O . VAL B 1 90 ? -14.332 37.110 47.730 1.00 7.76 90 VAL B O 1
ATOM 1691 N N . GLN B 1 91 ? -13.777 37.890 45.688 1.00 6.98 91 GLN B N 1
ATOM 1692 C CA . GLN B 1 91 ? -13.247 39.153 46.190 1.00 7.95 91 GLN B CA 1
ATOM 1693 C C . GLN B 1 91 ? -14.269 40.250 45.950 1.00 7.85 91 GLN B C 1
ATOM 1694 O O . GLN B 1 91 ? -14.667 40.502 44.810 1.00 8.10 91 GLN B O 1
ATOM 1700 N N . VAL B 1 92 ? -14.698 40.890 47.026 1.00 8.04 92 VAL B N 1
ATOM 1701 C CA . VAL B 1 92 ? -15.661 41.970 46.934 1.00 8.45 92 VAL B CA 1
ATOM 1702 C C . VAL B 1 92 ? -14.983 43.287 47.275 1.00 8.83 92 VAL B C 1
ATOM 1703 O O . VAL B 1 92 ? -14.574 43.521 48.424 1.00 8.83 92 VAL B O 1
ATOM 1707 N N . GLY B 1 93 ? -14.849 44.132 46.257 1.00 9.87 93 GLY B N 1
ATOM 1708 C CA . GLY B 1 93 ? -14.232 45.440 46.420 1.00 11.31 93 GLY B CA 1
ATOM 1709 C C . GLY B 1 93 ? -12.718 45.379 46.405 1.00 12.61 93 GLY B C 1
ATOM 1710 O O . GLY B 1 93 ? -12.130 44.298 46.435 1.00 13.00 93 GLY B O 1
ATOM 1711 N N . ASP B 1 94 ? -12.088 46.550 46.355 1.00 13.79 94 ASP B N 1
ATOM 1712 C CA . ASP B 1 94 ? -10.637 46.653 46.368 1.00 15.15 94 ASP B CA 1
ATOM 1713 C C . ASP B 1 94 ? -10.079 46.422 47.776 1.00 15.18 94 ASP B C 1
ATOM 1714 O O . ASP B 1 94 ? -10.809 46.510 48.773 1.00 15.95 94 ASP B O 1
ATOM 1719 N N . ALA B 1 95 ? -8.787 46.099 47.837 1.00 15.38 95 ALA B N 1
ATOM 1720 C CA . ALA B 1 95 ? -8.015 46.073 49.087 1.00 15.03 95 ALA B CA 1
ATOM 1721 C C . ALA B 1 95 ? -8.639 45.234 50.208 1.00 15.10 95 ALA B C 1
ATOM 1722 O O . ALA B 1 95 ? -8.890 45.748 51.300 1.00 14.76 95 ALA B O 1
ATOM 1724 N N . PRO B 1 96 ? -8.873 43.930 49.955 1.00 14.67 96 PRO B N 1
ATOM 1725 C CA . PRO B 1 96 ? -9.553 43.126 50.971 1.00 14.54 96 PRO B CA 1
ATOM 1726 C C . PRO B 1 96 ? -8.712 42.970 52.233 1.00 14.27 96 PRO B C 1
ATOM 1727 O O . PRO B 1 96 ? -7.513 42.694 52.154 1.00 15.08 96 PRO B O 1
ATOM 1731 N N . GLU B 1 97 ? -9.340 43.169 53.384 1.00 13.76 97 GLU B N 1
ATOM 1732 C CA . GLU B 1 97 ? -8.620 43.174 54.649 1.00 13.67 97 GLU B CA 1
ATOM 1733 C C . GLU B 1 97 ? -8.262 41.779 55.157 1.00 13.03 97 GLU B C 1
ATOM 1734 O O . GLU B 1 97 ? -7.393 41.642 56.021 1.00 12.68 97 GLU B O 1
ATOM 1740 N N . ASN B 1 98 ? -8.935 40.751 54.645 1.00 12.42 98 ASN B N 1
ATOM 1741 C CA . ASN B 1 98 ? -8.788 39.408 55.204 1.00 11.87 98 ASN B CA 1
ATOM 1742 C C . ASN B 1 98 ? -7.971 38.451 54.341 1.00 11.73 98 ASN B C 1
ATOM 1743 O O . ASN B 1 98 ? -8.175 37.235 54.384 1.00 11.30 98 ASN B O 1
ATOM 1748 N N . LEU B 1 99 ? -7.036 39.009 53.574 1.00 11.73 99 LEU B N 1
ATOM 1749 C CA . LEU B 1 99 ? -6.107 38.208 52.778 1.00 12.74 99 LEU B CA 1
ATOM 1750 C C . LEU B 1 99 ? -5.295 37.250 53.644 1.00 12.77 99 LEU B C 1
ATOM 1751 O O . LEU B 1 99 ? -5.134 36.084 53.296 1.00 12.66 99 LEU B O 1
ATOM 1756 N N . ASP B 1 100 ? -4.777 37.742 54.767 1.00 12.97 100 ASP B N 1
ATOM 1757 C CA . ASP B 1 100 ? -3.996 36.898 55.667 1.00 13.50 100 ASP B CA 1
ATOM 1758 C C . ASP B 1 100 ? -4.804 35.722 56.210 1.00 13.46 100 ASP B C 1
ATOM 1759 O O . ASP B 1 100 ? -4.322 34.585 56.221 1.00 14.14 100 ASP B O 1
ATOM 1764 N N . ALA B 1 101 ? -6.037 35.990 56.633 1.00 13.24 101 ALA B N 1
ATOM 1765 C CA . ALA B 1 101 ? -6.926 34.939 57.119 1.00 12.77 101 ALA B CA 1
ATOM 1766 C C . ALA B 1 101 ? -7.165 33.880 56.047 1.00 13.01 101 ALA B C 1
ATOM 1767 O O . ALA B 1 101 ? -7.199 32.690 56.349 1.00 12.95 101 ALA B O 1
ATOM 1769 N N . ALA B 1 102 ? -7.330 34.313 54.798 1.00 12.92 102 ALA B N 1
ATOM 1770 C CA . ALA B 1 102 ? -7.517 33.384 53.680 1.00 12.90 102 ALA B CA 1
ATOM 1771 C C . ALA B 1 102 ? -6.271 32.529 53.405 1.00 12.75 102 ALA B C 1
ATOM 1772 O O . ALA B 1 102 ? -6.381 31.370 52.989 1.00 12.24 102 ALA B O 1
ATOM 1774 N N . LYS B 1 103 ? -5.092 33.112 53.618 1.00 12.48 103 LYS B N 1
ATOM 1775 C CA . LYS B 1 103 ? -3.831 32.398 53.410 1.00 12.59 103 LYS B CA 1
ATOM 1776 C C . LYS B 1 103 ? -3.602 31.305 54.450 1.00 12.38 103 LYS B C 1
ATOM 1777 O O . LYS B 1 103 ? -2.984 30.281 54.151 1.00 12.95 103 LYS B O 1
ATOM 1783 N N . THR B 1 104 ? -4.114 31.516 55.660 1.00 12.60 104 THR B N 1
ATOM 1784 C CA . THR B 1 104 ? -3.787 30.645 56.790 1.00 12.43 104 THR B CA 1
ATOM 1785 C C . THR B 1 104 ? -4.925 29.728 57.233 1.00 11.90 104 THR B C 1
ATOM 1786 O O . THR B 1 104 ? -4.699 28.809 58.018 1.00 12.49 104 THR B O 1
ATOM 1790 N N . ALA B 1 105 ? -6.140 29.970 56.744 1.00 11.16 105 ALA B N 1
ATOM 1791 C CA . ALA B 1 105 ? -7.297 29.182 57.167 1.00 11.25 105 ALA B CA 1
ATOM 1792 C C . ALA B 1 105 ? -7.054 27.687 56.992 1.00 11.23 105 ALA B C 1
ATOM 1793 O O . ALA B 1 105 ? -6.549 27.246 55.949 1.00 10.99 105 ALA B O 1
ATOM 1795 N N . LYS B 1 106 ? -7.417 26.920 58.016 1.00 11.05 106 LYS B N 1
ATOM 1796 C CA A LYS B 1 106 ? -7.241 25.474 57.969 0.50 11.31 106 LYS B CA 1
ATOM 1797 C CA B LYS B 1 106 ? -7.259 25.466 57.996 0.50 11.32 106 LYS B CA 1
ATOM 1798 C C . LYS B 1 106 ? -8.296 24.831 57.079 1.00 11.09 106 LYS B C 1
ATOM 1799 O O . LYS B 1 106 ? -9.467 25.226 57.090 1.00 11.67 106 LYS B O 1
ATOM 1810 N N . MET B 1 107 ? -7.854 23.855 56.292 1.00 10.84 107 MET B N 1
ATOM 1811 C CA . MET B 1 107 ? -8.714 23.119 55.373 1.00 10.24 107 MET B CA 1
ATOM 1812 C C . MET B 1 107 ? -7.945 21.903 54.863 1.00 10.01 107 MET B C 1
ATOM 1813 O O . MET B 1 107 ? -6.724 21.818 55.045 1.00 9.92 107 MET B O 1
ATOM 1818 N N . PRO B 1 108 ? -8.651 20.931 54.255 1.00 9.27 108 PRO B N 1
ATOM 1819 C CA . PRO B 1 108 ? -7.940 19.782 53.684 1.00 9.81 108 PRO B CA 1
ATOM 1820 C C . PRO B 1 108 ? -6.860 20.179 52.671 1.00 9.47 108 PRO B C 1
ATOM 1821 O O . PRO B 1 108 ? -6.962 21.228 52.025 1.00 9.31 108 PRO B O 1
ATOM 1825 N N . LYS B 1 109 ? -5.841 19.334 52.538 1.00 9.46 109 LYS B N 1
ATOM 1826 C CA A LYS B 1 109 ? -4.694 19.611 51.667 0.50 9.70 109 LYS B CA 1
ATOM 1827 C CA B LYS B 1 109 ? -4.696 19.594 51.663 0.50 9.64 109 LYS B CA 1
ATOM 1828 C C . LYS B 1 109 ? -5.071 20.091 50.256 1.00 9.39 109 LYS B C 1
ATOM 1829 O O . LYS B 1 109 ? -4.551 21.103 49.793 1.00 8.94 109 LYS B O 1
ATOM 1840 N N . LYS B 1 110 ? -5.964 19.376 49.569 1.00 9.38 110 LYS B N 1
ATOM 1841 C CA A LYS B 1 110 ? -6.323 19.758 48.201 0.50 9.52 110 LYS B CA 1
ATOM 1842 C CA B LYS B 1 110 ? -6.326 19.757 48.198 0.50 9.25 110 LYS B CA 1
ATOM 1843 C C . LYS B 1 110 ? -7.105 21.077 48.161 1.00 9.26 110 LYS B C 1
ATOM 1844 O O . LYS B 1 110 ? -6.970 21.867 47.219 1.00 9.46 110 LYS B O 1
ATOM 1855 N N . ALA B 1 111 ? -7.923 21.311 49.181 1.00 9.14 111 ALA B N 1
ATOM 1856 C CA . ALA B 1 111 ? -8.616 22.588 49.319 1.00 9.15 111 ALA B CA 1
ATO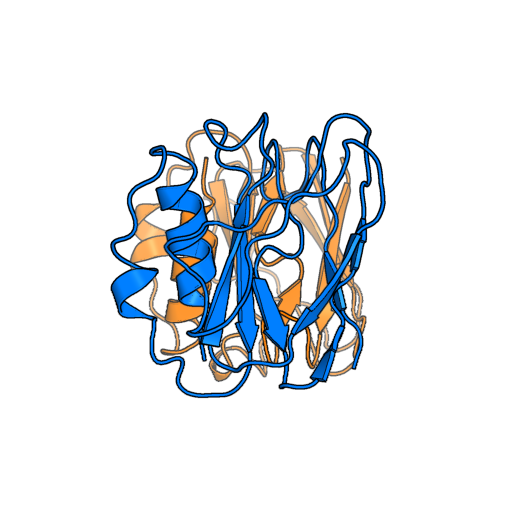M 1857 C C . ALA B 1 111 ? -7.615 23.730 49.476 1.00 9.02 111 ALA B C 1
ATOM 1858 O O . ALA B 1 111 ? -7.764 24.764 48.827 1.00 8.96 111 ALA B O 1
ATOM 1860 N N . ARG B 1 112 ? -6.596 23.545 50.318 1.00 9.00 112 ARG B N 1
ATOM 1861 C CA . ARG B 1 112 ? -5.576 24.573 50.485 1.00 9.00 112 ARG B CA 1
ATOM 1862 C C . ARG B 1 112 ? -4.807 24.822 49.184 1.00 9.31 112 ARG B C 1
ATOM 1863 O O . ARG B 1 112 ? -4.500 25.969 48.839 1.00 9.97 112 ARG B O 1
ATOM 1871 N N . GLU B 1 113 ? -4.522 23.760 48.443 1.00 9.76 113 GLU B N 1
ATOM 1872 C CA . GLU B 1 113 ? -3.846 23.921 47.160 1.00 10.55 113 GLU B CA 1
ATOM 1873 C C . GLU B 1 113 ? -4.676 24.787 46.213 1.00 10.14 113 GLU B C 1
ATOM 1874 O O . GLU B 1 113 ? -4.167 25.727 45.599 1.00 10.10 113 GLU B O 1
ATOM 1880 N N . ARG B 1 114 ? -5.961 24.482 46.116 1.00 9.39 114 ARG B N 1
ATOM 1881 C CA . ARG B 1 114 ? -6.842 25.238 45.233 1.00 9.70 114 ARG B CA 1
ATOM 1882 C C . ARG B 1 114 ? -7.127 26.658 45.720 1.00 8.74 114 ARG B C 1
ATOM 1883 O O . ARG B 1 114 ? -7.238 27.581 44.904 1.00 8.34 114 ARG B O 1
ATOM 1891 N N . MET B 1 115 ? -7.222 26.842 47.033 1.00 8.66 115 MET B N 1
ATOM 1892 C CA . MET B 1 115 ? -7.395 28.177 47.587 1.00 8.39 115 MET B CA 1
ATOM 1893 C C . MET B 1 115 ? -6.143 29.029 47.338 1.00 8.04 115 MET B C 1
ATOM 1894 O O . MET B 1 115 ? -6.258 30.202 46.995 1.00 7.76 115 MET B O 1
ATOM 1899 N N . ASP B 1 116 ? -4.959 28.433 47.464 1.00 8.29 116 ASP B N 1
ATOM 1900 C CA . ASP B 1 116 ? -3.721 29.159 47.143 1.00 8.48 116 ASP B CA 1
ATOM 1901 C C . ASP B 1 116 ? -3.686 29.622 45.684 1.00 8.34 116 ASP B C 1
ATOM 1902 O O . ASP B 1 116 ? -3.253 30.732 45.396 1.00 8.02 116 ASP B O 1
ATOM 1907 N N . ALA B 1 117 ? -4.175 28.782 44.771 1.00 7.71 117 ALA B N 1
ATOM 1908 C CA . ALA B 1 117 ? -4.271 29.144 43.357 1.00 8.10 117 ALA B CA 1
ATOM 1909 C C . ALA B 1 117 ? -5.233 30.320 43.160 1.00 7.59 117 ALA B C 1
ATOM 1910 O O . ALA B 1 117 ? -4.943 31.265 42.426 1.00 8.02 117 ALA B O 1
ATOM 1912 N N . GLU B 1 118 ? -6.375 30.269 43.842 1.00 7.90 118 GLU B N 1
ATOM 1913 C CA . GLU B 1 118 ? -7.386 31.329 43.744 1.00 7.62 118 GLU B CA 1
ATOM 1914 C C . GLU B 1 118 ? -6.895 32.664 44.320 1.00 8.20 118 GLU B C 1
ATOM 1915 O O . GLU B 1 118 ? -7.146 33.732 43.751 1.00 8.32 118 GLU B O 1
ATOM 1921 N N . LEU B 1 119 ? -6.168 32.603 45.434 1.00 8.46 119 LEU B N 1
ATOM 1922 C CA . LEU B 1 119 ? -5.682 33.810 46.113 1.00 8.62 119 LEU B CA 1
ATOM 1923 C C . LEU B 1 119 ? -4.729 34.605 45.238 1.00 8.61 119 LEU B C 1
ATOM 1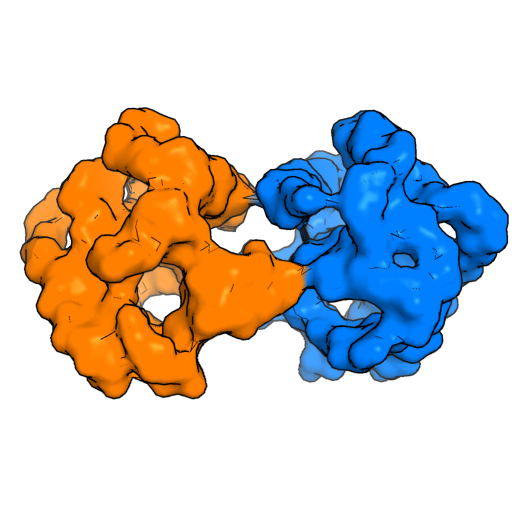924 O O . LEU B 1 119 ? -4.599 35.821 45.390 1.00 8.83 119 LEU B O 1
ATOM 1929 N N . ALA B 1 120 ? -4.067 33.912 44.319 1.00 8.55 120 ALA B N 1
ATOM 1930 C CA . ALA B 1 120 ? -3.160 34.562 43.379 1.00 8.71 120 ALA B CA 1
ATOM 1931 C C . ALA B 1 120 ? -3.872 35.567 42.470 1.00 8.79 120 ALA B C 1
ATOM 1932 O O . ALA B 1 120 ? -3.210 36.418 41.867 1.00 9.23 120 ALA B O 1
ATOM 1934 N N . GLN B 1 121 ? -5.203 35.471 42.371 1.00 8.97 121 GLN B N 1
ATOM 1935 C CA . GLN B 1 121 ? -5.981 36.401 41.543 1.00 9.17 121 GLN B CA 1
ATOM 1936 C C . GLN B 1 121 ? -6.378 37.688 42.246 1.00 9.60 121 GLN B C 1
ATOM 1937 O O . GLN B 1 121 ? -6.839 38.616 41.590 1.00 9.60 121 GLN B O 1
ATOM 1943 N N . VAL B 1 122 ? -6.205 37.748 43.565 1.00 9.41 122 VAL B N 1
ATOM 1944 C CA . VAL B 1 122 ? -6.658 38.907 44.342 1.00 10.03 122 VAL B CA 1
ATOM 1945 C C . VAL B 1 122 ? -5.974 40.156 43.795 1.00 10.81 122 VAL B C 1
ATOM 1946 O O . VAL B 1 122 ? -4.772 40.141 43.526 1.00 11.30 122 VAL B O 1
ATOM 1950 N N . ASN B 1 123 ? -6.757 41.208 43.571 1.00 11.26 123 ASN B N 1
ATOM 1951 C CA . ASN B 1 123 ? -6.250 42.422 42.942 1.00 11.81 123 ASN B CA 1
ATOM 1952 C C . ASN B 1 123 ? -6.644 43.681 43.703 1.00 12.23 123 ASN B C 1
ATOM 1953 O O . ASN B 1 123 ? -6.559 44.784 43.157 1.00 13.14 123 ASN B O 1
#

Nearest PDB structures (foldseek):
  1adw-assembly1_A  TM=1.002E+00  e=1.155E-26  Paracoccus pantotrophus
  4bwu-assembly1_A  TM=1.002E+00  e=8.424E-27  Paracoccus pantotrophus
  8hm9-assembly2_B  TM=9.890E-01  e=7.691E-22  Achromobacter cycloclastes
  1bqk-assembly1_A  TM=9.906E-01  e=1.357E-21  Achromobacter cycloclastes
  5ztd-assembly2_B  TM=9.856E-01  e=1.054E-21  Achromobacter cycloclastes